Protein AF-A0A497T4W5-F1 (afdb_monomer)

Radius of gyration: 18.11 Å; Cα contacts (8 Å, |Δi|>4): 360; chains: 1; bounding box: 44×45×50 Å

Mean predicted aligned error: 4.73 Å

Sequence (223 aa):
TKSEMKQGFGSSGAVVVATLGALNEFFQTGINKEKIYNLGCKTIWEVQGYGSGIDIAAATYGGIVKFLKGEIPEKVEFKDFPIVVGNTGFKAKSKPIIESVQVFEKKYPEVFESIYDNIGQLTKRALQAFKENDLETLGELMNINHGFLYALGVSSEILEKLVFASRKAGALGAKLSGAGIGDNMIALASPGSEKKIAEAIREAGGEPTVARIDEGLKIEEVK

Foldseek 3Di:
DPPPPPQQQLVVLLVQLQVLLVCCVVVVVVDALQVSLVVSVVVCCVVPVDDQSVSNLCQSFFDDWDDDRPDRIDHAAADKFKKKKWFLPDDDDLVVLVVVLVVVCVVPVVVLVVLVVVLVVLVVVLSVCRVVVVLLSVQVSQAVNQVSCVVSVQEDPLQVLLQVLLVVLAFSHKHADDSHPGRIIMTGHDVPSRVSSQVSSVVSRTHMDIDIGDGHDDDDDDD

Solvent-accessible surface area (backbone atoms only — not comparable to full-atom values): 12049 Å² total; per-residue (Å²): 132,84,74,84,71,83,76,72,76,37,62,71,30,36,54,45,39,52,50,51,51,52,49,34,59,77,68,62,65,76,73,50,64,67,56,50,34,55,50,36,40,50,51,43,35,76,74,67,73,55,78,84,43,61,40,26,44,46,33,39,64,20,59,50,63,52,79,52,85,95,56,82,68,40,81,50,67,65,70,93,64,50,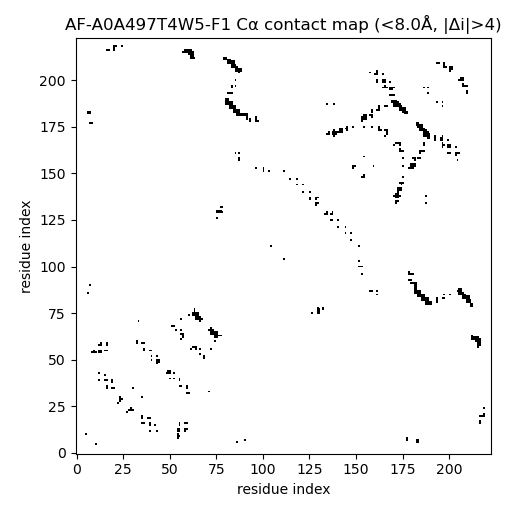34,34,36,30,30,49,87,39,83,57,63,54,66,66,48,52,53,50,38,54,56,52,33,75,74,40,51,72,61,46,52,54,48,52,53,49,52,52,50,47,50,56,52,39,59,50,25,34,68,69,64,35,58,61,60,41,10,49,46,35,39,54,46,34,53,50,41,43,73,60,67,32,54,31,74,63,54,49,41,33,32,52,33,21,40,75,44,48,24,52,11,28,25,71,40,82,71,31,60,27,31,31,32,42,27,39,32,42,92,88,28,50,66,51,23,34,49,31,15,38,76,53,64,26,53,50,42,85,46,72,83,49,79,27,69,75,90,76,86,85,128

Nearest PDB structures (foldseek):
  6mdf-assembly1_B  TM=9.299E-01  e=9.410E-17  Methanosarcina mazei
  8teb-assembly2_B  TM=9.469E-01  e=8.675E-16  Methanococcoides burtonii
  2hfu-assembly1_A  TM=9.140E-01  e=1.354E-14  Leishmania major
  2r3v-assembly6_D  TM=8.846E-01  e=1.061E-11  unclassified
  2oi2-assembly1_A-2  TM=8.159E-01  e=1.755E-10  Streptococcus pneumoniae

Secondary structure (DSSP, 8-state):
-------SS-HHHHHHHHHHHHHHHHTT----HHHHHHHHHHHHHHHHS---SHHHHHHHHBSEEE--TTSPPEEE------EEEEE-S----HHHHHHHHHHHHHHSHHHHHHHHHHHHHHHHHHHHHHHHT-HHHHHHHHHHHHHHHHHTT---HHHHHHHHHHHHHTEEEEEEETTSSSSEEEEEEPTT-HHHHHHHHHHTT-EEEEE---B-S------

pLDDT: mean 91.91, std 11.35, range [30.2, 98.81]

Structure (mmCIF, N/CA/C/O backbone):
data_AF-A0A497T4W5-F1
#
_entry.id   AF-A0A497T4W5-F1
#
loop_
_atom_site.group_PDB
_atom_site.id
_atom_site.type_symbol
_atom_site.label_atom_id
_atom_site.label_alt_id
_atom_site.label_comp_id
_atom_site.label_asym_id
_atom_site.label_entity_id
_atom_site.label_seq_id
_atom_site.pdbx_PDB_ins_code
_atom_site.Cartn_x
_atom_site.Cartn_y
_atom_site.Cartn_z
_atom_site.occupancy
_atom_site.B_iso_or_equiv
_atom_site.auth_seq_id
_atom_site.auth_comp_id
_atom_site.auth_asym_id
_atom_site.auth_atom_id
_atom_site.pdbx_PDB_model_num
ATOM 1 N N . THR A 1 1 ? 4.498 -28.652 7.230 1.00 31.84 1 THR A N 1
ATOM 2 C CA . THR A 1 1 ? 4.215 -27.517 8.135 1.00 31.84 1 THR A CA 1
ATOM 3 C C . THR A 1 1 ? 4.381 -26.243 7.331 1.00 31.84 1 THR A C 1
ATOM 5 O O . THR A 1 1 ? 5.505 -25.812 7.124 1.00 31.84 1 THR A O 1
ATOM 8 N N . LYS A 1 2 ? 3.296 -25.713 6.746 1.00 30.20 2 LYS A N 1
ATOM 9 C CA . LYS A 1 2 ? 3.347 -24.408 6.068 1.00 30.20 2 LYS A CA 1
ATOM 10 C C . LYS A 1 2 ? 3.538 -23.373 7.170 1.00 30.20 2 LYS A C 1
ATOM 12 O O . LYS A 1 2 ? 2.646 -23.225 7.998 1.00 30.20 2 LYS A O 1
ATOM 17 N N . SER A 1 3 ? 4.720 -22.767 7.259 1.00 32.22 3 SER A N 1
ATOM 18 C CA . SER A 1 3 ? 4.911 -21.645 8.169 1.00 32.22 3 SER A CA 1
ATOM 19 C C . SER A 1 3 ? 3.937 -20.550 7.748 1.00 32.22 3 SER A C 1
ATOM 21 O O . SER A 1 3 ? 3.832 -20.228 6.564 1.00 32.22 3 SER A O 1
ATOM 23 N N . GLU A 1 4 ? 3.175 -20.025 8.701 1.00 40.81 4 GLU A N 1
ATOM 24 C CA . GLU A 1 4 ? 2.353 -18.840 8.494 1.00 40.81 4 GLU A CA 1
ATOM 25 C C . GLU A 1 4 ? 3.292 -17.685 8.133 1.00 40.81 4 GLU A C 1
ATOM 27 O O . GLU A 1 4 ? 3.932 -17.058 8.984 1.00 40.81 4 GLU A O 1
ATOM 32 N N . MET A 1 5 ? 3.472 -17.468 6.831 1.00 41.16 5 MET A N 1
ATOM 33 C CA . MET A 1 5 ? 4.285 -16.381 6.317 1.00 41.16 5 MET A CA 1
ATOM 34 C C . MET A 1 5 ? 3.638 -15.065 6.740 1.00 41.16 5 MET A C 1
ATOM 36 O O . MET A 1 5 ? 2.524 -14.744 6.341 1.00 41.16 5 MET A O 1
ATOM 40 N N . LYS A 1 6 ? 4.356 -14.279 7.548 1.00 48.41 6 LYS A N 1
ATOM 41 C CA . LYS A 1 6 ? 4.009 -12.883 7.846 1.00 48.41 6 LYS A CA 1
ATOM 42 C C . LYS A 1 6 ? 3.970 -12.093 6.534 1.00 48.41 6 LYS A C 1
ATOM 44 O O . LYS A 1 6 ? 5.026 -11.633 6.096 1.00 48.41 6 LYS A O 1
ATOM 49 N N . GLN A 1 7 ? 2.778 -11.916 5.967 1.00 56.78 7 GLN A N 1
ATOM 50 C CA . GLN A 1 7 ? 2.525 -11.394 4.618 1.00 56.78 7 GLN A CA 1
ATOM 51 C C . GLN A 1 7 ? 2.879 -9.910 4.387 1.00 56.78 7 GLN A C 1
ATOM 53 O O . GLN A 1 7 ? 2.382 -9.328 3.444 1.00 56.78 7 GLN A O 1
ATOM 58 N N . GLY A 1 8 ? 3.702 -9.243 5.202 1.00 59.72 8 GLY A N 1
ATOM 59 C CA . GLY A 1 8 ? 4.139 -7.866 4.897 1.00 59.72 8 GLY A CA 1
ATOM 60 C C . GLY A 1 8 ? 3.025 -6.796 4.833 1.00 59.72 8 GLY A C 1
ATOM 61 O O . GLY A 1 8 ? 3.248 -5.743 4.250 1.00 59.72 8 GLY A O 1
ATOM 62 N N . PHE A 1 9 ? 1.851 -7.038 5.434 1.00 68.38 9 PHE A N 1
ATOM 63 C CA . PHE A 1 9 ? 0.688 -6.125 5.458 1.00 68.38 9 PHE A CA 1
ATOM 64 C C . PHE A 1 9 ? 0.430 -5.485 6.832 1.00 68.38 9 PHE A C 1
ATOM 66 O O . PHE A 1 9 ? -0.709 -5.344 7.262 1.00 68.38 9 PHE A O 1
ATOM 73 N N . GLY A 1 10 ? 1.479 -5.169 7.593 1.00 77.12 10 GLY A N 1
ATOM 74 C CA . GLY A 1 10 ? 1.282 -4.527 8.898 1.00 77.12 10 GLY A CA 1
ATOM 75 C C 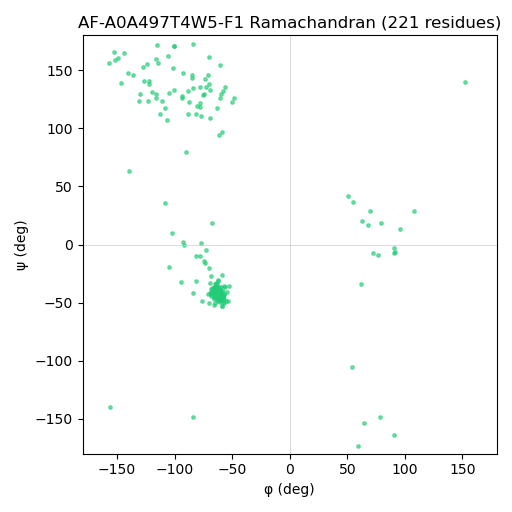. GLY A 1 10 ? 0.649 -5.424 9.969 1.00 77.12 10 GLY A C 1
ATOM 76 O O . GLY A 1 10 ? 0.015 -4.932 10.899 1.00 77.12 10 GLY A O 1
ATOM 77 N N . SER A 1 11 ? 0.864 -6.745 9.895 1.00 83.38 11 SER A N 1
ATOM 78 C CA . SER A 1 11 ? 0.324 -7.722 10.859 1.00 83.38 11 SER A CA 1
ATOM 79 C C . SER A 1 11 ? 0.645 -7.376 12.320 1.00 83.38 11 SER A C 1
ATOM 81 O O . SER A 1 11 ? -0.171 -7.590 13.208 1.00 83.38 11 SER A O 1
ATOM 83 N N . SER A 1 12 ? 1.832 -6.818 12.583 1.00 84.56 12 SER A N 1
ATOM 84 C CA . SER A 1 12 ? 2.215 -6.365 13.926 1.00 84.56 12 SER A CA 1
ATOM 85 C C . SER A 1 12 ? 1.330 -5.215 14.412 1.00 84.56 12 SER A C 1
ATOM 87 O O . SER A 1 12 ? 0.942 -5.195 15.575 1.00 84.56 12 SER A O 1
ATOM 89 N N . GLY A 1 13 ? 0.994 -4.277 13.522 1.00 89.31 13 GLY A N 1
ATOM 90 C CA . GLY A 1 13 ? 0.088 -3.177 13.832 1.00 89.31 13 GLY A CA 1
ATOM 91 C C . GLY A 1 13 ? -1.331 -3.667 14.102 1.00 89.31 13 GLY A C 1
ATOM 92 O O . GLY A 1 13 ? -1.937 -3.249 15.084 1.00 89.31 13 GLY A O 1
ATOM 93 N N . ALA A 1 14 ? -1.814 -4.628 13.309 1.00 92.00 14 ALA A N 1
ATOM 94 C CA . ALA A 1 14 ? -3.116 -5.255 13.526 1.00 92.00 14 ALA A CA 1
ATOM 95 C C . ALA A 1 14 ? -3.224 -5.915 14.912 1.00 92.00 14 ALA A C 1
ATOM 97 O O . ALA A 1 14 ? -4.196 -5.677 15.623 1.00 92.00 14 ALA A O 1
ATOM 98 N N . VAL A 1 15 ? -2.204 -6.668 15.345 1.00 92.88 15 VAL A N 1
ATOM 99 C CA . VAL A 1 15 ? -2.181 -7.296 16.682 1.00 92.88 15 VAL A CA 1
ATOM 100 C C . VAL A 1 15 ? -2.192 -6.254 17.804 1.00 92.88 15 VAL A C 1
ATOM 102 O O . VAL A 1 15 ? -2.918 -6.419 18.785 1.00 92.88 15 VAL A O 1
ATOM 105 N N . VAL A 1 16 ? -1.415 -5.174 17.665 1.00 94.31 16 VAL A N 1
ATOM 106 C CA . VAL A 1 16 ? -1.397 -4.072 18.643 1.00 94.31 16 VAL A CA 1
ATOM 107 C C . VAL A 1 16 ? -2.779 -3.428 18.751 1.00 94.31 16 VAL A C 1
ATOM 109 O O . VAL A 1 16 ? -3.304 -3.295 19.854 1.00 94.31 16 VAL A O 1
ATOM 112 N N . VAL A 1 17 ? -3.396 -3.079 17.622 1.00 96.31 17 VAL A N 1
ATOM 113 C CA . VAL A 1 17 ? -4.725 -2.452 17.594 1.00 96.31 17 VAL A CA 1
ATOM 114 C C . VAL A 1 17 ? -5.801 -3.386 18.148 1.00 96.31 17 VAL A C 1
ATOM 116 O O . VAL A 1 17 ? -6.619 -2.945 18.951 1.00 96.31 17 VAL A O 1
ATOM 119 N N . ALA A 1 18 ? -5.779 -4.671 17.786 1.00 95.56 18 ALA A N 1
ATOM 120 C CA . ALA A 1 18 ? -6.722 -5.663 18.302 1.00 95.56 18 ALA A CA 1
ATOM 121 C C . ALA A 1 18 ? -6.595 -5.831 19.822 1.00 95.56 18 ALA A C 1
ATOM 123 O O . ALA A 1 18 ? -7.599 -5.869 20.527 1.00 95.56 18 ALA A O 1
ATOM 124 N N . THR A 1 19 ? -5.364 -5.851 20.342 1.00 95.75 19 THR A N 1
ATOM 125 C CA . THR A 1 19 ? -5.106 -5.947 21.785 1.00 95.75 19 THR A CA 1
ATOM 126 C C . THR A 1 19 ? -5.605 -4.701 22.515 1.00 95.75 19 THR A C 1
ATOM 128 O O . THR A 1 19 ? -6.276 -4.816 23.535 1.00 95.75 19 THR A O 1
ATOM 131 N N . LEU A 1 20 ? -5.341 -3.505 21.981 1.00 96.50 20 LEU A N 1
ATOM 132 C CA . LEU A 1 20 ? -5.866 -2.257 22.544 1.00 96.50 20 LEU A CA 1
ATOM 133 C C . LEU A 1 20 ? -7.400 -2.218 22.521 1.00 96.50 20 LEU A C 1
ATOM 135 O O . LEU A 1 20 ? -8.005 -1.788 23.498 1.00 96.50 20 LEU A O 1
ATOM 139 N N . GLY A 1 21 ? -8.025 -2.693 21.441 1.00 96.25 21 GLY A N 1
ATOM 140 C CA . GLY A 1 21 ? -9.479 -2.814 21.336 1.00 96.25 21 GLY A CA 1
ATOM 141 C C . GLY A 1 21 ? -10.068 -3.772 22.369 1.00 96.25 21 GLY A C 1
ATOM 142 O O . GLY A 1 21 ? -11.000 -3.404 23.078 1.00 96.25 21 GLY A O 1
ATOM 143 N N . ALA A 1 22 ? -9.475 -4.957 22.517 1.00 95.81 22 ALA A N 1
ATOM 144 C CA . ALA A 1 22 ? -9.896 -5.945 23.505 1.00 95.81 22 ALA A CA 1
ATOM 145 C C . ALA A 1 22 ? -9.748 -5.426 24.943 1.00 95.81 22 ALA A C 1
ATOM 147 O O . ALA A 1 22 ? -10.642 -5.619 25.759 1.00 95.81 22 ALA A O 1
ATOM 148 N N . LEU A 1 23 ? -8.651 -4.727 25.258 1.00 96.31 23 LEU A N 1
ATOM 149 C CA . LEU A 1 23 ? -8.448 -4.124 26.579 1.00 96.31 23 LEU A CA 1
ATOM 150 C C . LEU A 1 23 ? -9.415 -2.965 26.841 1.00 96.31 23 LEU A C 1
ATOM 152 O O . LEU A 1 23 ? -9.902 -2.833 27.962 1.00 96.31 23 LEU A O 1
ATOM 156 N N . ASN A 1 24 ? -9.704 -2.140 25.829 1.00 96.50 24 ASN A N 1
ATOM 157 C CA . ASN A 1 24 ? -10.698 -1.072 25.940 1.00 96.50 24 ASN A CA 1
ATOM 158 C C . ASN A 1 24 ? -12.078 -1.635 26.301 1.00 96.50 24 ASN A C 1
ATOM 160 O O . ASN A 1 24 ? -12.737 -1.075 27.174 1.00 96.50 24 ASN A O 1
ATOM 164 N N . GLU A 1 25 ? -12.473 -2.742 25.668 1.00 95.31 25 GLU A N 1
ATOM 165 C CA . GLU A 1 25 ? -13.734 -3.429 25.951 1.00 95.31 25 GLU A CA 1
ATOM 166 C C . GLU A 1 25 ? -13.713 -4.104 27.329 1.00 95.31 25 GLU A C 1
ATOM 168 O O . GLU A 1 25 ? -14.581 -3.855 28.161 1.00 95.31 25 GLU A O 1
ATOM 173 N N . PHE A 1 26 ? -12.670 -4.887 27.623 1.00 95.44 26 PHE A N 1
ATOM 174 C CA . PHE A 1 26 ? -12.542 -5.636 28.876 1.00 95.44 26 PHE A CA 1
ATOM 175 C C . PHE A 1 26 ? -12.547 -4.734 30.118 1.00 95.44 26 PHE A C 1
ATOM 177 O O . PHE A 1 26 ? -13.195 -5.049 31.113 1.00 95.44 26 PHE A O 1
ATOM 184 N N . PHE A 1 27 ? -11.838 -3.603 30.064 1.00 96.75 27 PHE A N 1
ATOM 185 C CA . PHE A 1 27 ? -11.790 -2.626 31.157 1.00 96.75 27 PHE A CA 1
ATOM 186 C C . PHE A 1 27 ? -12.831 -1.506 31.026 1.00 96.75 27 PHE A C 1
ATOM 188 O O . PHE A 1 27 ? -12.838 -0.601 31.859 1.00 96.75 27 PHE A O 1
ATOM 195 N N . GLN A 1 28 ? -13.684 -1.538 29.995 1.00 95.69 28 GLN A N 1
ATOM 196 C CA . GLN A 1 28 ? -14.727 -0.540 29.728 1.00 95.69 28 GLN A CA 1
ATOM 197 C C . GLN A 1 28 ? -14.208 0.908 29.755 1.00 95.69 28 GLN A C 1
ATOM 199 O O . GLN A 1 28 ? -14.842 1.812 30.299 1.00 95.69 28 GLN A O 1
ATOM 204 N N . THR A 1 29 ? -13.029 1.153 29.175 1.00 96.00 29 THR A N 1
ATOM 205 C CA . THR A 1 29 ? -12.371 2.468 29.298 1.00 96.00 29 THR A CA 1
ATOM 206 C C . THR A 1 29 ? -13.037 3.564 28.460 1.00 96.00 29 THR A C 1
ATOM 208 O O . THR A 1 29 ? -12.782 4.747 28.682 1.00 96.00 29 THR A O 1
ATOM 211 N N . GLY A 1 30 ? -13.882 3.186 27.494 1.00 94.44 30 GLY A N 1
ATOM 212 C CA . GLY A 1 30 ? -14.652 4.107 26.654 1.00 94.44 30 GLY A CA 1
ATOM 213 C C . GLY A 1 30 ? -13.808 4.948 25.692 1.00 94.44 30 GLY A C 1
ATOM 214 O O . GLY A 1 30 ? -14.286 5.963 25.184 1.00 94.44 30 GLY A O 1
ATOM 215 N N . ILE A 1 31 ? -12.550 4.569 25.438 1.00 96.38 31 ILE A N 1
ATOM 216 C CA . ILE A 1 31 ? -11.682 5.335 24.541 1.00 96.38 31 ILE A CA 1
ATOM 217 C C . ILE A 1 31 ? -12.095 5.139 23.078 1.00 96.38 31 ILE A C 1
ATOM 219 O O . ILE A 1 31 ? -12.481 4.052 22.650 1.00 96.38 31 ILE A O 1
ATOM 223 N N . ASN A 1 32 ? -12.006 6.212 22.294 1.00 95.00 32 ASN A N 1
ATOM 224 C CA . ASN A 1 32 ? -12.384 6.205 20.883 1.00 95.00 32 ASN A CA 1
ATOM 225 C C . ASN A 1 32 ? -11.248 5.689 19.971 1.00 95.00 32 ASN A C 1
ATOM 227 O O . ASN A 1 32 ? -10.106 5.495 20.398 1.00 95.00 32 ASN A O 1
ATOM 231 N N . LYS A 1 33 ? -11.554 5.509 18.677 1.00 94.19 33 LYS A N 1
ATOM 232 C CA . LYS A 1 33 ? -10.583 5.053 17.664 1.00 94.19 33 LYS A CA 1
ATOM 233 C C . LYS A 1 33 ? -9.351 5.953 17.556 1.00 94.19 33 LYS A C 1
ATOM 235 O O . LYS A 1 33 ? -8.252 5.442 17.384 1.00 94.19 33 LYS A O 1
ATOM 240 N N . GLU A 1 34 ? -9.504 7.265 17.715 1.00 95.31 34 GLU A N 1
ATOM 241 C CA . GLU A 1 34 ? -8.372 8.196 17.692 1.00 95.31 34 GLU A CA 1
ATOM 242 C C . GLU A 1 34 ? -7.388 7.919 18.832 1.00 95.31 34 GLU A C 1
ATOM 244 O O . GLU A 1 34 ? -6.175 7.836 18.625 1.00 95.31 34 GLU A O 1
ATOM 249 N N . LYS A 1 35 ? -7.902 7.695 20.044 1.00 96.25 35 LYS A N 1
ATOM 250 C CA . LYS A 1 35 ? -7.069 7.352 21.194 1.00 96.25 35 LYS A CA 1
ATOM 251 C C . LYS A 1 35 ? -6.403 5.988 21.025 1.00 96.25 35 LYS A C 1
ATOM 253 O O . LYS A 1 35 ? -5.227 5.865 21.365 1.00 96.25 35 LYS A O 1
ATOM 258 N N . ILE A 1 36 ? -7.111 5.001 20.470 1.00 96.31 36 ILE A N 1
ATOM 259 C CA . ILE A 1 36 ? -6.551 3.680 20.134 1.00 96.31 36 ILE A CA 1
ATOM 260 C C . ILE A 1 36 ? -5.419 3.818 19.110 1.00 96.31 36 ILE A C 1
ATOM 262 O O . ILE A 1 36 ? -4.341 3.269 19.328 1.00 96.31 36 ILE A O 1
ATOM 266 N N . TYR A 1 37 ? -5.618 4.598 18.045 1.00 95.94 37 TYR A N 1
ATOM 267 C CA . TYR A 1 37 ? -4.591 4.891 17.043 1.00 95.94 37 TYR A CA 1
ATOM 268 C C . TYR A 1 37 ? -3.346 5.522 17.683 1.00 95.94 37 TYR A C 1
ATOM 270 O O . TYR A 1 37 ? -2.233 5.028 17.506 1.00 95.94 37 TYR A O 1
ATOM 278 N N . ASN A 1 38 ? -3.532 6.566 18.495 1.00 95.00 38 ASN A N 1
ATOM 279 C CA . ASN A 1 38 ? -2.433 7.264 19.164 1.00 95.00 38 ASN A CA 1
ATOM 280 C C . ASN A 1 38 ? -1.660 6.351 20.131 1.00 95.00 38 ASN A C 1
ATOM 282 O O . ASN A 1 38 ? -0.428 6.387 20.164 1.00 95.00 38 ASN A O 1
ATOM 286 N N . LEU A 1 39 ? -2.363 5.508 20.896 1.00 95.62 39 LEU A N 1
ATOM 287 C CA . LEU A 1 39 ? -1.735 4.508 21.762 1.00 95.62 39 LEU A CA 1
ATOM 288 C C . LEU A 1 39 ? -0.978 3.457 20.946 1.00 95.62 39 LEU A C 1
ATOM 290 O O . LEU A 1 39 ? 0.169 3.169 21.269 1.00 95.62 39 LEU A O 1
ATOM 294 N N . GLY A 1 40 ? -1.561 2.946 19.861 1.00 94.88 40 GLY A N 1
ATOM 295 C CA . GLY A 1 40 ? -0.918 1.955 18.998 1.00 94.88 40 GLY A CA 1
ATOM 296 C C . GLY A 1 40 ? 0.365 2.476 18.350 1.00 94.88 40 GLY A C 1
ATOM 297 O O . GLY A 1 40 ? 1.381 1.776 18.345 1.00 94.88 40 GLY A O 1
ATOM 298 N N . CYS A 1 41 ? 0.358 3.724 17.871 1.00 93.12 41 CYS A N 1
ATOM 299 C CA . CYS A 1 41 ? 1.557 4.394 17.363 1.00 93.12 41 CYS A CA 1
ATOM 300 C C . CYS A 1 41 ? 2.638 4.492 18.443 1.00 93.12 41 CYS A C 1
ATOM 302 O O . CYS A 1 41 ? 3.778 4.089 18.206 1.00 93.12 41 CYS A O 1
ATOM 304 N N . LYS A 1 42 ? 2.270 4.943 19.650 1.00 93.25 42 LYS A N 1
ATOM 305 C CA . LYS A 1 42 ? 3.189 5.012 20.792 1.00 93.25 42 LYS A CA 1
ATOM 306 C C . LYS A 1 42 ? 3.780 3.638 21.129 1.00 93.25 42 LYS A C 1
ATOM 308 O O . LYS A 1 42 ? 4.994 3.530 21.268 1.00 93.25 42 LYS A O 1
ATOM 313 N N . THR A 1 43 ? 2.959 2.589 21.179 1.00 92.62 43 THR A N 1
ATOM 314 C CA . THR A 1 43 ? 3.406 1.216 21.458 1.00 92.62 43 THR A CA 1
ATOM 315 C C . THR A 1 43 ? 4.414 0.714 20.424 1.00 92.62 43 THR A C 1
ATOM 317 O O . THR A 1 43 ? 5.444 0.155 20.799 1.00 92.62 43 THR A O 1
ATOM 320 N N . ILE A 1 44 ? 4.172 0.924 19.124 1.00 88.19 44 ILE A N 1
ATOM 321 C CA . ILE A 1 44 ? 5.141 0.521 18.091 1.00 88.19 44 ILE A CA 1
ATOM 322 C C . ILE A 1 44 ? 6.457 1.281 18.244 1.00 88.19 44 ILE A C 1
ATOM 324 O O . ILE A 1 44 ? 7.518 0.666 18.139 1.00 88.19 44 ILE A O 1
ATOM 328 N N . TRP A 1 45 ? 6.416 2.587 18.508 1.00 89.38 45 TRP A N 1
ATOM 329 C CA . TRP A 1 45 ? 7.635 3.376 18.676 1.00 89.38 45 TRP A CA 1
ATOM 330 C C . TRP A 1 45 ? 8.433 2.971 19.914 1.00 89.38 45 TRP A C 1
ATOM 332 O O . TRP A 1 45 ? 9.654 2.902 19.831 1.00 89.38 45 TRP A O 1
ATOM 342 N N . GLU A 1 46 ? 7.776 2.634 21.022 1.00 90.12 46 GLU A N 1
ATOM 343 C CA . GLU A 1 46 ? 8.450 2.134 22.228 1.00 90.12 46 GLU A CA 1
ATOM 344 C C . GLU A 1 46 ? 9.119 0.770 22.003 1.00 90.12 46 GLU A C 1
ATOM 346 O O . GLU A 1 46 ? 10.211 0.529 22.511 1.00 90.12 46 GLU A O 1
ATOM 351 N N . VAL A 1 47 ? 8.506 -0.115 21.209 1.00 86.31 47 VAL A N 1
ATOM 352 C CA . VAL A 1 47 ? 9.031 -1.470 20.960 1.00 86.31 47 VAL A CA 1
ATOM 353 C C . VAL A 1 47 ? 10.081 -1.500 19.846 1.00 86.31 47 VAL A C 1
ATOM 355 O O . VAL A 1 47 ? 11.071 -2.223 19.942 1.00 86.31 47 VAL A O 1
ATOM 358 N N . GLN A 1 48 ? 9.856 -0.769 18.754 1.00 79.75 48 GLN A N 1
ATOM 359 C CA . GLN A 1 48 ? 10.666 -0.859 17.533 1.00 79.75 48 GLN A CA 1
ATOM 360 C C . GLN A 1 48 ? 11.612 0.333 17.355 1.00 79.75 48 GLN A C 1
ATOM 362 O O . GLN A 1 48 ? 12.571 0.235 16.592 1.00 79.75 48 GLN A O 1
ATOM 367 N N . GLY A 1 49 ? 11.353 1.460 18.024 1.00 78.31 49 GLY A N 1
ATOM 368 C CA . GLY A 1 49 ? 12.104 2.713 17.881 1.00 78.31 49 GLY A CA 1
ATOM 369 C C . GLY A 1 49 ? 11.785 3.512 16.610 1.00 78.31 49 GLY A C 1
ATOM 370 O O . GLY A 1 49 ? 12.234 4.646 16.472 1.00 78.31 49 GLY A O 1
ATOM 371 N N . TYR A 1 50 ? 11.026 2.947 15.669 1.00 74.81 50 TYR A N 1
ATOM 372 C CA . TYR A 1 50 ? 10.639 3.584 14.408 1.00 74.81 50 TYR A CA 1
ATOM 373 C C . TYR A 1 50 ? 9.309 3.018 13.893 1.00 74.81 50 TYR A C 1
ATOM 375 O O . TYR A 1 50 ? 8.840 1.981 14.352 1.00 74.81 50 TYR A O 1
ATOM 383 N N . GLY A 1 51 ? 8.694 3.706 12.930 1.00 78.44 51 GLY A N 1
ATOM 384 C CA . GLY A 1 51 ? 7.457 3.279 12.275 1.00 78.44 51 GLY A CA 1
ATOM 385 C C . GLY A 1 51 ? 6.662 4.478 11.771 1.00 78.44 51 GLY A C 1
ATOM 386 O O . GLY A 1 51 ? 6.604 5.505 12.446 1.00 78.44 51 GLY A O 1
ATOM 387 N N . SER A 1 52 ? 6.062 4.375 10.584 1.00 84.12 52 SER A N 1
ATOM 388 C CA . SER A 1 52 ? 5.241 5.465 10.041 1.00 84.12 52 SER A CA 1
ATOM 389 C C . SER A 1 52 ? 3.942 5.651 10.826 1.00 84.12 52 SER A C 1
ATOM 391 O O . SER A 1 52 ? 3.493 6.778 10.964 1.00 84.12 52 SER A O 1
ATOM 393 N N . GLY A 1 53 ? 3.367 4.564 11.352 1.00 89.81 53 GLY A N 1
ATOM 394 C CA . GLY A 1 53 ? 2.023 4.544 11.938 1.00 89.81 53 GLY A CA 1
ATOM 395 C C . GLY A 1 53 ? 0.922 4.201 10.928 1.00 89.81 53 GLY A C 1
ATOM 396 O O . GLY A 1 53 ? -0.227 4.033 11.326 1.00 89.81 53 GLY A O 1
ATOM 397 N N . ILE A 1 54 ? 1.257 4.027 9.642 1.00 91.38 54 ILE A N 1
ATOM 398 C CA . ILE A 1 54 ? 0.270 3.731 8.591 1.00 91.38 54 ILE A CA 1
ATOM 399 C C . ILE A 1 54 ? -0.449 2.395 8.825 1.00 91.38 54 ILE A C 1
ATOM 401 O O . ILE A 1 54 ? -1.660 2.312 8.656 1.00 91.38 54 ILE A O 1
ATOM 405 N N . ASP A 1 55 ? 0.270 1.381 9.311 1.00 91.31 55 ASP A N 1
ATOM 406 C CA . ASP A 1 55 ? -0.303 0.070 9.623 1.00 91.31 55 ASP A CA 1
ATOM 407 C C . ASP A 1 55 ? -1.301 0.158 10.791 1.00 91.31 55 ASP A C 1
ATOM 409 O O . ASP A 1 55 ? -2.344 -0.492 10.772 1.00 91.31 55 ASP A O 1
ATOM 413 N N . ILE A 1 56 ? -1.012 1.003 11.794 1.00 94.62 56 ILE A N 1
ATOM 414 C CA . ILE A 1 56 ? -1.926 1.273 12.917 1.00 94.62 56 ILE A CA 1
ATOM 415 C C . ILE A 1 56 ? -3.150 2.041 12.425 1.00 94.62 56 ILE A C 1
ATOM 417 O O . ILE A 1 56 ? -4.266 1.726 12.835 1.00 94.62 56 ILE A O 1
ATOM 421 N N . ALA A 1 57 ? -2.966 3.020 11.534 1.00 94.81 57 ALA A N 1
ATOM 422 C CA . ALA A 1 57 ? -4.067 3.755 10.922 1.00 94.81 57 ALA A CA 1
ATOM 423 C C . ALA A 1 57 ? -5.008 2.804 10.168 1.00 94.81 57 ALA A C 1
ATOM 425 O O . ALA A 1 57 ? -6.205 2.771 10.457 1.00 94.81 57 ALA A O 1
ATOM 426 N N . ALA A 1 58 ? -4.462 1.985 9.266 1.00 93.50 58 ALA A N 1
ATOM 427 C CA . ALA A 1 58 ? -5.231 1.016 8.494 1.00 93.50 58 ALA A CA 1
ATOM 428 C C . ALA A 1 58 ? -5.982 0.037 9.410 1.00 93.50 58 ALA A C 1
ATOM 430 O O . ALA A 1 58 ? -7.196 -0.101 9.286 1.00 93.50 58 ALA A O 1
ATOM 431 N N . ALA A 1 59 ? -5.299 -0.559 10.394 1.00 95.00 59 ALA A N 1
ATOM 432 C CA . ALA A 1 59 ? -5.918 -1.501 11.326 1.00 95.00 59 ALA A CA 1
ATOM 433 C C . ALA A 1 59 ? -6.987 -0.856 12.227 1.00 95.00 59 ALA A C 1
ATOM 435 O O . ALA A 1 59 ? -7.983 -1.489 12.564 1.00 95.00 59 ALA A O 1
ATOM 436 N N . THR A 1 60 ? -6.818 0.405 12.627 1.00 96.00 60 THR A N 1
ATOM 437 C CA . THR A 1 60 ? -7.770 1.083 13.523 1.00 96.00 60 THR A CA 1
ATOM 438 C C . THR A 1 60 ? -9.036 1.509 12.783 1.00 96.00 60 THR A C 1
ATOM 440 O O . THR A 1 60 ? -10.162 1.266 13.239 1.00 96.00 60 THR A O 1
ATOM 443 N N . TYR A 1 61 ? -8.870 2.163 11.635 1.00 95.12 61 TYR A N 1
ATOM 444 C CA . TYR A 1 61 ? -9.968 2.834 10.941 1.00 95.12 61 TYR A CA 1
ATOM 445 C C . TYR A 1 61 ? -10.626 1.967 9.863 1.00 95.12 61 TYR A C 1
ATOM 447 O O . TYR A 1 61 ? -11.846 2.085 9.681 1.00 95.12 61 TYR A O 1
ATOM 455 N N . GLY A 1 62 ? -9.850 1.094 9.209 1.00 93.19 62 GLY A N 1
ATOM 456 C CA . GLY A 1 62 ? -10.252 0.331 8.025 1.00 93.19 62 GLY A CA 1
ATOM 457 C C . GLY A 1 62 ? -10.668 1.206 6.851 1.00 93.19 62 GLY A C 1
ATOM 458 O O . GLY A 1 62 ? -10.576 2.436 6.904 1.00 93.19 62 GLY A O 1
ATOM 459 N N . GLY A 1 63 ? -11.176 0.572 5.797 1.00 93.56 63 GLY A N 1
ATOM 460 C CA . GLY A 1 63 ? -11.500 1.262 4.554 1.00 93.56 63 GLY A CA 1
ATOM 461 C C . GLY A 1 63 ? -10.258 1.840 3.867 1.00 93.56 63 GLY A C 1
ATOM 462 O O . GLY A 1 63 ? -9.134 1.376 4.064 1.00 93.56 63 GLY A O 1
ATOM 463 N N . ILE A 1 64 ? -10.466 2.895 3.078 1.00 93.88 64 ILE A N 1
ATOM 464 C CA . ILE A 1 64 ? -9.384 3.716 2.531 1.00 93.88 64 ILE A CA 1
ATOM 465 C C . ILE A 1 64 ? -9.142 4.906 3.460 1.00 93.88 64 ILE A C 1
ATOM 467 O O . ILE A 1 64 ? -10.065 5.652 3.793 1.00 93.88 64 ILE A O 1
ATOM 471 N N . VAL A 1 65 ? -7.885 5.097 3.861 1.00 94.38 65 VAL A N 1
ATOM 472 C CA . VAL A 1 65 ? -7.463 6.208 4.718 1.00 94.38 65 VAL A CA 1
ATOM 473 C C . VAL A 1 65 ? -6.426 7.075 4.015 1.00 94.38 65 VAL A C 1
ATOM 475 O O . VAL A 1 65 ? -5.430 6.579 3.487 1.00 94.38 65 VAL A O 1
ATOM 478 N N . LYS A 1 66 ? -6.640 8.390 4.038 1.00 95.19 66 LYS A N 1
ATOM 479 C CA . LYS A 1 66 ? -5.610 9.373 3.719 1.00 95.19 66 LYS A CA 1
ATOM 480 C C . LYS A 1 66 ? -4.713 9.498 4.945 1.00 95.19 66 LYS A C 1
ATOM 482 O O . LYS A 1 66 ? -5.173 9.818 6.039 1.00 95.19 66 LYS A O 1
ATOM 487 N N . PHE A 1 67 ? -3.429 9.235 4.743 1.00 95.00 67 PHE A N 1
ATOM 488 C CA . PHE A 1 67 ? -2.429 9.258 5.797 1.00 95.00 67 PHE A CA 1
ATOM 489 C C . PHE A 1 67 ? -1.394 10.349 5.523 1.00 95.00 67 PHE A C 1
ATOM 491 O O . PHE A 1 67 ? -0.757 10.351 4.469 1.00 95.00 67 PHE A O 1
ATOM 498 N N . LEU A 1 68 ? -1.192 11.232 6.499 1.00 91.88 68 LEU A N 1
ATOM 499 C CA . LEU A 1 68 ? -0.068 12.158 6.551 1.00 91.88 68 LEU A CA 1
ATOM 500 C C . LEU A 1 68 ? 0.576 12.050 7.934 1.00 91.88 68 LEU A C 1
ATOM 502 O O . LEU A 1 68 ? -0.101 12.061 8.961 1.00 91.88 68 LEU A O 1
ATOM 506 N N . LYS A 1 69 ? 1.900 11.874 7.969 1.00 86.06 69 LYS A N 1
ATOM 507 C CA . LYS A 1 69 ? 2.628 11.670 9.223 1.00 86.06 69 LYS A CA 1
ATOM 508 C C . LYS A 1 69 ? 2.444 12.883 10.138 1.00 86.06 69 LYS A C 1
ATOM 510 O O . LYS A 1 69 ? 2.773 13.996 9.749 1.00 86.06 69 LYS A O 1
ATOM 515 N N . GLY A 1 70 ? 2.001 12.633 11.369 1.00 84.25 70 GLY A N 1
ATOM 516 C CA . GLY A 1 70 ? 1.740 13.677 12.364 1.00 84.25 70 GLY A CA 1
ATOM 517 C C . GLY A 1 70 ? 0.302 14.198 12.364 1.00 84.25 70 GLY A C 1
ATOM 518 O O . GLY A 1 70 ? -0.058 14.931 13.278 1.00 84.25 70 GLY A O 1
ATOM 519 N N . GLU A 1 71 ? -0.525 13.780 11.406 1.00 90.31 71 GLU A N 1
ATOM 520 C CA . GLU A 1 71 ? -1.951 14.101 11.357 1.00 90.31 71 GLU A CA 1
ATOM 521 C C . GLU A 1 71 ? -2.811 12.892 11.752 1.00 90.31 71 GLU A C 1
ATOM 523 O O . GLU A 1 71 ? -2.358 11.739 11.758 1.00 90.31 71 GLU A O 1
ATOM 528 N N . ILE A 1 72 ? -4.072 13.159 12.099 1.00 90.31 72 ILE A N 1
ATOM 529 C CA . ILE A 1 72 ? -5.067 12.108 12.312 1.00 90.31 72 ILE A CA 1
ATOM 530 C C . ILE A 1 72 ? -5.493 11.558 10.942 1.00 90.31 72 ILE A C 1
ATOM 532 O O . ILE A 1 72 ? -5.838 12.350 10.066 1.00 90.31 72 ILE A O 1
ATOM 536 N N . PRO A 1 73 ? -5.484 10.227 10.733 1.00 94.38 73 PRO A N 1
ATOM 537 C CA . PRO A 1 73 ? -5.913 9.636 9.471 1.00 94.38 73 PRO A CA 1
ATOM 538 C C . PRO A 1 73 ? -7.354 10.013 9.116 1.00 94.38 73 PRO A C 1
ATOM 540 O O . PRO A 1 73 ? -8.264 9.870 9.933 1.00 94.38 73 PRO A O 1
ATOM 543 N N . GLU A 1 74 ? -7.569 10.439 7.874 1.00 93.62 74 GLU A N 1
ATOM 544 C CA . GLU A 1 74 ? -8.889 10.818 7.370 1.00 93.62 74 GLU A CA 1
ATOM 545 C C . GLU A 1 74 ? -9.481 9.674 6.542 1.00 93.62 74 GLU A C 1
ATOM 547 O O . GLU A 1 74 ? -8.809 9.118 5.668 1.00 93.62 74 GLU A O 1
ATOM 552 N N . LYS A 1 75 ? -10.750 9.323 6.778 1.00 92.88 75 LYS A N 1
ATOM 553 C CA . LYS A 1 75 ? -11.448 8.353 5.926 1.00 92.88 75 LYS A CA 1
ATOM 554 C C . LYS A 1 75 ? -11.727 8.950 4.553 1.00 92.88 75 LYS A C 1
ATOM 556 O O . LYS A 1 75 ? -12.154 10.095 4.434 1.00 92.88 75 LYS A O 1
ATOM 561 N N . VAL A 1 76 ? -11.523 8.138 3.527 1.00 93.88 76 VAL A N 1
ATOM 562 C CA . VAL A 1 76 ? -11.838 8.474 2.141 1.00 93.88 76 VAL A CA 1
ATOM 563 C C . VAL A 1 76 ? -13.093 7.711 1.749 1.00 93.88 76 VAL A C 1
ATOM 565 O O . VAL A 1 76 ? -13.183 6.506 1.976 1.00 93.88 76 VAL A O 1
ATOM 568 N N . GLU A 1 77 ? -14.066 8.411 1.175 1.00 92.19 77 GLU A N 1
ATOM 569 C CA . GLU A 1 77 ? -15.231 7.772 0.568 1.00 92.19 77 GLU A CA 1
ATOM 570 C C . GLU A 1 77 ? -14.811 7.025 -0.699 1.00 92.19 77 GLU A C 1
ATOM 572 O O . GLU A 1 77 ? -14.076 7.554 -1.534 1.00 92.19 77 GLU A O 1
ATOM 577 N N . PHE A 1 78 ? -15.276 5.787 -0.835 1.00 92.88 78 PHE A N 1
ATOM 578 C CA . PHE A 1 78 ? -15.004 4.934 -1.984 1.00 92.88 78 PHE A CA 1
ATOM 579 C C . PHE A 1 78 ? -16.189 3.989 -2.208 1.00 92.88 78 PHE A C 1
ATOM 581 O O . PHE A 1 78 ? -16.991 3.753 -1.301 1.00 92.88 78 PHE A O 1
ATOM 588 N N . LYS A 1 79 ? -16.295 3.439 -3.417 1.00 91.75 79 LYS A N 1
ATOM 589 C CA . LYS A 1 79 ? -17.134 2.265 -3.690 1.00 91.75 79 LYS A CA 1
ATOM 590 C C . LYS A 1 79 ? -16.244 1.039 -3.763 1.00 91.75 79 LYS A C 1
ATOM 592 O O . LYS A 1 79 ? -15.089 1.166 -4.149 1.00 91.75 79 LYS A O 1
ATOM 597 N N . ASP A 1 80 ? -16.777 -0.130 -3.434 1.00 89.56 80 ASP A N 1
ATOM 598 C CA . ASP A 1 80 ? -16.008 -1.371 -3.502 1.00 89.56 80 ASP A CA 1
ATOM 599 C C . ASP A 1 80 ? -15.428 -1.617 -4.898 1.00 89.56 80 ASP A C 1
ATOM 601 O O . ASP A 1 80 ? -16.113 -1.502 -5.917 1.00 89.56 80 ASP A O 1
ATOM 605 N N . PHE A 1 81 ? -14.159 -2.018 -4.923 1.00 90.88 81 PHE A N 1
ATOM 606 C CA . PHE A 1 81 ? -13.452 -2.432 -6.124 1.00 90.88 81 PHE A CA 1
ATOM 607 C C . PHE A 1 81 ? -12.550 -3.633 -5.820 1.00 90.88 81 PHE A C 1
ATOM 609 O O . PHE A 1 81 ? -12.039 -3.767 -4.702 1.00 90.88 81 PHE A O 1
ATOM 616 N N . PRO A 1 82 ? -12.352 -4.535 -6.792 1.00 91.06 82 PRO A N 1
ATOM 617 C CA . PRO A 1 82 ? -11.555 -5.726 -6.572 1.00 91.06 82 PRO A CA 1
ATOM 618 C C . PRO A 1 82 ? -10.055 -5.418 -6.620 1.00 91.06 82 PRO A C 1
ATOM 620 O O . PRO A 1 82 ? -9.558 -4.737 -7.520 1.00 91.06 82 PRO A O 1
ATOM 623 N N . ILE A 1 83 ? -9.314 -5.980 -5.665 1.00 95.31 83 ILE A N 1
ATOM 624 C CA . ILE A 1 83 ? -7.853 -5.903 -5.616 1.00 95.31 83 ILE A CA 1
ATOM 625 C C . ILE A 1 83 ? -7.295 -7.322 -5.614 1.00 95.31 83 ILE A C 1
ATOM 627 O O . ILE A 1 83 ? -7.787 -8.202 -4.908 1.00 95.31 83 ILE A O 1
ATOM 631 N N . VAL A 1 84 ? -6.227 -7.545 -6.373 1.00 97.75 84 VAL A N 1
ATOM 632 C CA . VAL A 1 84 ? -5.421 -8.762 -6.270 1.00 97.75 84 VAL A CA 1
ATOM 633 C C . VAL A 1 84 ? -4.070 -8.398 -5.681 1.00 97.75 84 VAL A C 1
ATOM 635 O O . VAL A 1 84 ? -3.355 -7.537 -6.190 1.00 97.75 84 VAL A O 1
ATOM 638 N N . VAL A 1 85 ? -3.724 -9.052 -4.585 1.00 97.56 85 VAL A N 1
ATOM 639 C CA . VAL A 1 85 ? -2.404 -8.988 -3.970 1.00 97.56 85 VAL A CA 1
ATOM 640 C C . VAL A 1 85 ? -1.533 -10.067 -4.593 1.00 97.56 85 VAL A C 1
ATOM 642 O O . VAL A 1 85 ? -1.951 -11.219 -4.647 1.00 97.56 85 VAL A O 1
ATOM 645 N N . GLY A 1 86 ? -0.319 -9.721 -5.011 1.00 97.38 86 GLY A N 1
ATOM 646 C CA . GLY A 1 86 ? 0.706 -10.689 -5.392 1.00 97.38 86 GLY A CA 1
ATOM 647 C C . GLY A 1 86 ? 1.863 -10.667 -4.407 1.00 97.38 86 GLY A C 1
ATOM 648 O O . GLY A 1 86 ? 2.604 -9.687 -4.364 1.00 97.38 86 GLY A O 1
ATOM 649 N N . ASN A 1 87 ? 2.043 -11.736 -3.633 1.00 96.56 87 ASN A N 1
ATOM 650 C CA . ASN A 1 87 ? 3.224 -11.899 -2.792 1.00 96.56 87 ASN A CA 1
ATOM 651 C C . ASN A 1 87 ? 4.374 -12.491 -3.620 1.00 96.56 87 ASN A C 1
ATOM 653 O O . ASN A 1 87 ? 4.187 -13.436 -4.377 1.00 96.56 87 ASN A O 1
ATOM 657 N N . THR A 1 88 ? 5.572 -11.941 -3.488 1.00 94.75 88 THR A N 1
ATOM 658 C CA . THR A 1 88 ? 6.771 -12.364 -4.231 1.00 94.75 88 THR A CA 1
ATOM 659 C C . THR A 1 88 ? 7.419 -13.640 -3.684 1.00 94.75 88 THR A C 1
ATOM 661 O O . THR A 1 88 ? 8.363 -14.144 -4.283 1.00 94.75 88 THR A O 1
ATOM 664 N N . GLY A 1 89 ? 6.990 -14.126 -2.514 1.00 89.25 89 GLY A N 1
ATOM 665 C CA . GLY A 1 89 ? 7.646 -15.192 -1.750 1.00 89.25 89 GLY A CA 1
ATOM 666 C C . GLY A 1 89 ? 8.958 -14.760 -1.081 1.00 89.25 89 GLY A C 1
ATOM 667 O O . GLY A 1 89 ? 9.530 -15.510 -0.289 1.00 89.25 89 GLY A O 1
ATOM 668 N N . PHE A 1 90 ? 9.442 -13.545 -1.360 1.00 85.12 90 PHE A N 1
ATOM 669 C CA . PHE A 1 90 ? 10.684 -13.009 -0.819 1.00 85.12 90 PHE A CA 1
ATOM 670 C C . PHE A 1 90 ? 10.402 -11.921 0.210 1.00 85.12 90 PHE A C 1
ATOM 672 O O . PHE A 1 90 ? 9.871 -10.862 -0.113 1.00 85.12 90 PHE A O 1
ATOM 679 N N . LYS A 1 91 ? 10.812 -12.155 1.457 1.00 83.44 91 LYS A N 1
ATOM 680 C CA . LYS A 1 91 ? 10.647 -11.176 2.528 1.00 83.44 91 LYS A CA 1
ATOM 681 C C . LYS A 1 91 ? 11.835 -10.230 2.604 1.00 83.44 91 LYS A C 1
ATOM 683 O O . LYS A 1 91 ? 12.924 -10.629 3.025 1.00 83.44 91 LYS A O 1
ATOM 688 N N . ALA A 1 92 ? 11.605 -8.963 2.281 1.00 83.75 92 ALA A N 1
ATOM 689 C CA . ALA A 1 92 ? 12.627 -7.936 2.388 1.00 83.75 92 ALA A CA 1
ATOM 690 C C . ALA A 1 92 ? 12.565 -7.235 3.757 1.00 83.75 92 ALA A C 1
ATOM 692 O O . ALA A 1 92 ? 11.512 -7.093 4.377 1.00 83.75 92 ALA A O 1
ATOM 693 N N . LYS A 1 93 ? 13.718 -6.805 4.281 1.00 85.44 93 LYS A N 1
ATOM 694 C CA . LYS A 1 93 ? 13.758 -5.997 5.509 1.00 85.44 93 LYS A CA 1
ATOM 695 C C . LYS A 1 93 ? 13.628 -4.527 5.126 1.00 85.44 93 LYS A C 1
ATOM 697 O O . LYS A 1 93 ? 14.482 -4.013 4.412 1.00 85.44 93 LYS A O 1
ATOM 702 N N . SER A 1 94 ? 12.620 -3.838 5.657 1.00 85.06 94 SER A N 1
ATOM 703 C CA . SER A 1 94 ? 12.350 -2.437 5.307 1.00 85.06 94 SER A CA 1
ATOM 704 C C . SER A 1 94 ? 13.495 -1.490 5.678 1.00 85.06 94 SER A C 1
ATOM 706 O O . SER A 1 94 ? 13.808 -0.596 4.904 1.00 85.06 94 SER A O 1
ATOM 708 N N . LYS A 1 95 ? 14.159 -1.696 6.826 1.00 87.50 95 LYS A N 1
ATOM 709 C CA . LYS A 1 95 ? 15.231 -0.804 7.304 1.00 87.50 95 LYS A CA 1
ATOM 710 C C . LYS A 1 95 ? 16.414 -0.687 6.317 1.00 87.50 95 LYS A C 1
ATOM 712 O O . LYS A 1 95 ? 16.697 0.437 5.920 1.00 87.50 95 LYS A O 1
ATOM 717 N N . PRO A 1 96 ? 17.034 -1.787 5.842 1.00 90.81 96 PRO A N 1
ATOM 718 C CA . PRO A 1 96 ? 18.065 -1.712 4.801 1.00 90.81 96 PRO A CA 1
ATOM 719 C C . PRO A 1 96 ? 17.615 -1.023 3.508 1.00 90.81 96 PRO A C 1
ATOM 721 O O . PRO A 1 96 ? 18.396 -0.300 2.898 1.00 90.81 96 PRO A O 1
ATOM 724 N N . ILE A 1 97 ? 16.359 -1.224 3.093 1.00 91.88 97 ILE A N 1
ATOM 725 C CA . ILE A 1 97 ? 15.823 -0.565 1.895 1.00 91.88 97 ILE A CA 1
ATOM 726 C C . ILE A 1 97 ? 15.762 0.945 2.121 1.00 91.88 97 ILE A C 1
ATOM 728 O O . ILE A 1 97 ? 16.297 1.703 1.319 1.00 91.88 97 ILE A O 1
ATOM 732 N N . ILE A 1 98 ? 15.183 1.384 3.241 1.00 90.44 98 ILE A N 1
ATOM 733 C CA . ILE A 1 98 ? 15.096 2.805 3.603 1.00 90.44 98 ILE A CA 1
ATOM 734 C C . ILE A 1 98 ? 16.494 3.432 3.674 1.00 90.44 98 ILE A C 1
ATOM 736 O O . ILE A 1 98 ? 16.706 4.510 3.127 1.00 90.44 98 ILE A O 1
ATOM 740 N N . GLU A 1 99 ? 17.460 2.752 4.292 1.00 93.69 99 GLU A N 1
ATOM 741 C CA . GLU A 1 99 ? 18.854 3.211 4.353 1.00 93.69 99 GLU A CA 1
ATOM 742 C C . GLU A 1 99 ? 19.467 3.354 2.949 1.00 93.69 99 GLU A C 1
ATOM 744 O O . GLU A 1 99 ? 20.132 4.351 2.668 1.00 93.69 99 GLU A O 1
ATOM 749 N N . SER A 1 100 ? 19.200 2.412 2.037 1.00 94.69 100 SER A N 1
ATOM 750 C CA . SER A 1 100 ? 19.678 2.493 0.649 1.00 94.69 100 SER A CA 1
ATOM 751 C C . SER A 1 100 ? 19.066 3.668 -0.125 1.00 94.69 100 SER A C 1
ATOM 753 O O . SER A 1 100 ? 19.791 4.384 -0.818 1.00 94.69 100 SER A O 1
ATOM 755 N N . VAL A 1 101 ? 17.766 3.928 0.062 1.00 96.12 101 VAL A N 1
ATOM 756 C CA . VAL A 1 101 ? 17.058 5.076 -0.527 1.00 96.12 101 VAL A CA 1
ATOM 757 C C . VAL A 1 101 ? 17.655 6.379 -0.009 1.00 96.12 101 VAL A C 1
ATOM 759 O O . VAL A 1 101 ? 17.981 7.247 -0.806 1.00 96.12 101 VAL A O 1
ATOM 762 N N . GLN A 1 102 ? 17.907 6.493 1.298 1.00 95.75 102 GLN A N 1
ATOM 763 C CA . GLN A 1 102 ? 18.531 7.681 1.896 1.00 95.75 102 GLN A CA 1
ATOM 764 C C . GLN A 1 102 ? 19.942 7.950 1.361 1.00 95.75 102 GLN A C 1
ATOM 766 O O . GLN A 1 102 ? 20.341 9.105 1.205 1.00 95.75 102 GLN A O 1
ATOM 771 N N . VAL A 1 103 ? 20.730 6.904 1.098 1.00 97.06 103 VAL A N 1
ATOM 772 C CA . VAL A 1 103 ? 22.054 7.051 0.475 1.00 97.06 103 VAL A CA 1
ATOM 773 C C . VAL A 1 103 ? 21.922 7.541 -0.967 1.00 97.06 103 VAL A C 1
ATOM 775 O O . VAL A 1 103 ? 22.687 8.411 -1.386 1.00 97.06 103 VAL A O 1
ATOM 778 N N . PHE A 1 104 ? 20.957 7.013 -1.720 1.00 96.69 104 PHE A N 1
ATOM 779 C CA . PHE A 1 104 ? 20.726 7.404 -3.109 1.00 96.69 104 PHE A CA 1
ATOM 780 C C . PHE A 1 104 ? 20.176 8.836 -3.220 1.00 96.69 104 PHE A C 1
ATOM 782 O O . PHE A 1 104 ? 20.677 9.622 -4.023 1.00 96.69 104 PHE A O 1
ATOM 789 N N . GLU A 1 105 ? 19.250 9.204 -2.336 1.00 97.81 105 GLU A N 1
ATOM 790 C CA . GLU A 1 105 ? 18.680 10.546 -2.199 1.00 97.81 105 GLU A CA 1
ATOM 791 C C . GLU A 1 105 ? 19.764 11.596 -1.949 1.00 97.81 105 GLU A C 1
ATOM 793 O O . GLU A 1 105 ? 19.833 12.597 -2.656 1.00 97.81 105 GLU A O 1
ATOM 798 N N . LYS A 1 106 ? 20.696 11.333 -1.022 1.00 98.00 106 LYS A N 1
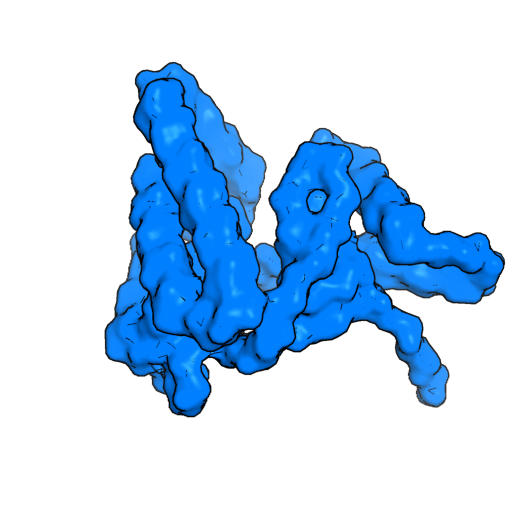ATOM 799 C CA . LYS A 1 106 ? 21.829 12.237 -0.745 1.00 98.00 106 LYS A CA 1
ATOM 800 C C . LYS A 1 106 ? 22.712 12.498 -1.964 1.00 98.00 106 LYS A C 1
ATOM 802 O O . LYS A 1 106 ? 23.392 13.520 -2.008 1.00 98.00 106 LYS A O 1
ATOM 807 N N . LYS A 1 107 ? 22.745 11.571 -2.924 1.00 97.75 107 LYS A N 1
ATOM 808 C CA . LYS A 1 107 ? 23.530 11.717 -4.151 1.00 97.75 107 LYS A CA 1
ATOM 809 C C . LYS A 1 107 ? 22.813 12.575 -5.197 1.00 97.75 107 LYS A C 1
ATOM 811 O O . LYS A 1 107 ? 23.493 13.250 -5.965 1.00 97.75 107 LYS A O 1
ATOM 816 N N . TYR A 1 108 ? 21.479 12.556 -5.226 1.00 97.69 108 TYR A N 1
ATOM 817 C CA . TYR A 1 108 ? 20.663 13.261 -6.222 1.00 97.69 108 TYR A CA 1
ATOM 818 C C . TYR A 1 108 ? 19.419 13.916 -5.591 1.00 97.69 108 TYR A C 1
ATOM 820 O O . TYR A 1 108 ? 18.293 13.549 -5.935 1.00 97.69 108 TYR A O 1
ATOM 828 N N . PRO A 1 109 ? 19.597 14.887 -4.678 1.00 97.81 109 PRO A N 1
ATOM 829 C CA . PRO A 1 109 ? 18.498 15.427 -3.877 1.00 97.81 109 PRO A CA 1
ATOM 830 C C . PRO A 1 109 ? 17.385 16.059 -4.725 1.00 97.81 109 PRO A C 1
ATOM 832 O O . PRO A 1 109 ? 16.219 15.750 -4.517 1.00 97.81 109 PRO A O 1
ATOM 835 N N . GLU A 1 110 ? 17.733 16.852 -5.743 1.00 98.06 110 GLU A N 1
ATOM 836 C CA . GLU A 1 110 ? 16.763 17.548 -6.610 1.00 98.06 110 GLU A CA 1
ATOM 837 C C . GLU A 1 110 ? 15.884 16.578 -7.426 1.00 98.06 110 GLU A C 1
ATOM 839 O O . GLU A 1 110 ? 14.697 16.823 -7.662 1.00 98.06 110 GLU A O 1
ATOM 844 N N . VAL A 1 111 ? 16.455 15.440 -7.841 1.00 97.38 111 VAL A N 1
ATOM 845 C CA . VAL A 1 111 ? 15.722 14.388 -8.564 1.00 97.38 111 VAL A CA 1
ATOM 846 C C . VAL A 1 111 ? 14.716 13.719 -7.633 1.00 97.38 111 VAL A C 1
ATOM 848 O O . VAL A 1 111 ? 13.568 13.499 -8.015 1.00 97.38 111 VAL A O 1
ATOM 851 N N . PHE A 1 112 ? 15.136 13.411 -6.406 1.00 98.06 112 PHE A N 1
ATOM 852 C CA . PHE A 1 112 ? 14.281 12.793 -5.397 1.00 98.06 112 PHE A CA 1
ATOM 853 C C . PHE A 1 112 ? 13.153 13.721 -4.953 1.00 98.06 112 PHE A C 1
ATOM 855 O O . PHE A 1 112 ? 12.004 13.287 -4.915 1.00 98.06 112 PHE A O 1
ATOM 862 N N . GLU A 1 113 ? 13.458 14.993 -4.698 1.00 98.00 113 GLU A N 1
ATOM 863 C CA . GLU A 1 113 ? 12.467 16.022 -4.372 1.00 98.00 113 GLU A CA 1
ATOM 864 C C . GLU A 1 113 ? 11.391 16.105 -5.461 1.00 98.00 113 GLU A C 1
ATOM 866 O O . GLU A 1 113 ? 10.202 15.960 -5.176 1.00 98.00 113 GLU A O 1
ATOM 871 N N . SER A 1 114 ? 11.809 16.174 -6.729 1.00 98.19 114 SER A N 1
ATOM 872 C CA . SER A 1 114 ? 10.887 16.178 -7.869 1.00 98.19 114 SER A CA 1
ATOM 873 C C . SER A 1 114 ? 10.010 14.921 -7.923 1.00 98.19 114 SER A C 1
ATOM 875 O O . SER A 1 114 ? 8.816 15.004 -8.220 1.00 98.19 114 SER A O 1
ATOM 877 N N . ILE A 1 115 ? 10.567 13.737 -7.645 1.00 98.38 115 ILE A N 1
ATOM 878 C CA . ILE A 1 115 ? 9.796 12.485 -7.609 1.00 98.38 115 ILE A CA 1
ATOM 879 C C . ILE A 1 115 ? 8.777 12.509 -6.464 1.00 98.38 115 ILE A C 1
ATOM 881 O O . ILE A 1 115 ? 7.611 12.169 -6.681 1.00 98.38 115 ILE A O 1
ATOM 885 N N . TYR A 1 116 ? 9.182 12.918 -5.261 1.00 97.69 116 TYR A N 1
ATOM 886 C CA . TYR A 1 116 ? 8.302 12.983 -4.095 1.00 97.69 116 TYR A CA 1
ATOM 887 C C . TYR A 1 116 ? 7.140 13.955 -4.310 1.00 97.69 116 TYR A C 1
ATOM 889 O O . TYR A 1 116 ? 5.992 13.599 -4.026 1.00 97.69 116 TYR A O 1
ATOM 897 N N . ASP A 1 117 ? 7.403 15.122 -4.895 1.00 98.25 117 ASP A N 1
ATOM 898 C CA . ASP A 1 117 ? 6.366 16.091 -5.246 1.00 98.25 117 ASP A CA 1
ATOM 899 C C . ASP A 1 117 ? 5.351 15.497 -6.221 1.00 98.25 117 ASP A C 1
ATOM 901 O O . ASP A 1 117 ? 4.139 15.594 -6.002 1.00 98.25 117 ASP A O 1
ATOM 905 N N . ASN A 1 118 ? 5.824 14.810 -7.263 1.00 98.56 118 ASN A N 1
ATOM 906 C CA . ASN A 1 118 ? 4.947 14.154 -8.227 1.00 98.56 118 ASN A CA 1
ATOM 907 C C . ASN A 1 118 ? 4.122 13.032 -7.583 1.00 98.56 118 ASN A C 1
ATOM 909 O O . ASN A 1 118 ? 2.914 12.972 -7.811 1.00 98.56 118 ASN A O 1
ATOM 913 N N . ILE A 1 119 ? 4.707 12.192 -6.721 1.00 98.38 119 ILE A N 1
ATOM 914 C CA . ILE A 1 119 ? 3.954 11.187 -5.946 1.00 98.38 119 ILE A CA 1
ATOM 915 C C . ILE A 1 119 ? 2.871 11.865 -5.087 1.00 98.38 119 ILE A C 1
ATOM 917 O O . ILE A 1 119 ? 1.738 11.373 -5.003 1.00 98.38 119 ILE A O 1
ATOM 921 N N . GLY A 1 120 ? 3.179 13.019 -4.491 1.00 98.00 120 GLY A N 1
ATOM 922 C CA . GLY A 1 120 ? 2.214 13.844 -3.767 1.00 98.00 120 GLY A CA 1
ATOM 923 C C . GLY A 1 120 ? 1.052 14.311 -4.650 1.00 98.00 120 GLY A C 1
ATOM 924 O O . GLY A 1 120 ? -0.109 14.211 -4.244 1.00 98.00 120 GLY A O 1
ATOM 925 N N . GLN A 1 121 ? 1.328 14.761 -5.878 1.00 98.44 121 GLN A N 1
ATOM 926 C CA . GLN A 1 121 ? 0.290 15.155 -6.841 1.00 98.44 121 GLN A CA 1
ATOM 927 C C . GLN A 1 121 ? -0.559 13.964 -7.307 1.00 98.44 121 GLN A C 1
ATOM 929 O O . GLN A 1 121 ? -1.789 14.071 -7.332 1.00 98.44 121 GLN A O 1
ATOM 934 N N . LEU A 1 122 ? 0.059 12.809 -7.590 1.00 98.50 122 LEU A N 1
ATOM 935 C CA . LEU A 1 122 ? -0.669 11.576 -7.918 1.00 98.50 122 LEU A CA 1
ATOM 936 C C . LEU A 1 122 ? -1.633 11.199 -6.791 1.00 98.50 122 LEU A C 1
ATOM 938 O O . LEU A 1 122 ? -2.783 10.857 -7.050 1.00 98.50 122 LEU A O 1
ATOM 942 N N . THR A 1 123 ? -1.189 11.317 -5.538 1.00 97.75 123 THR A N 1
ATOM 943 C CA . THR A 1 123 ? -2.020 11.024 -4.363 1.00 97.75 123 THR A CA 1
ATOM 944 C C . THR A 1 123 ? -3.227 11.959 -4.287 1.00 97.75 123 THR A C 1
ATOM 946 O O . THR A 1 123 ? -4.346 11.497 -4.076 1.00 97.75 123 THR A O 1
ATOM 949 N N . LYS A 1 124 ? -3.045 13.265 -4.526 1.00 97.50 124 LYS A N 1
ATOM 950 C CA . LYS A 1 124 ? -4.157 14.234 -4.558 1.00 97.50 124 LYS A CA 1
ATOM 951 C C . LYS A 1 124 ? -5.177 13.907 -5.653 1.00 97.50 124 LYS A C 1
ATOM 953 O O . LYS A 1 124 ? -6.376 13.927 -5.378 1.00 97.50 124 LYS A O 1
ATOM 958 N N . ARG A 1 125 ? -4.732 13.553 -6.866 1.00 98.25 125 ARG A N 1
ATOM 959 C CA . ARG A 1 125 ? -5.643 13.134 -7.949 1.00 98.25 125 ARG A CA 1
ATOM 960 C C . ARG A 1 125 ? -6.324 11.800 -7.635 1.00 98.25 125 ARG A C 1
ATOM 962 O O . ARG A 1 125 ? -7.512 11.671 -7.916 1.00 98.25 125 ARG A O 1
ATOM 969 N N . ALA A 1 126 ? -5.627 10.852 -7.006 1.00 97.94 126 ALA A N 1
ATOM 970 C CA . ALA A 1 126 ? -6.204 9.571 -6.597 1.00 97.94 126 ALA A CA 1
ATOM 971 C C . ALA A 1 126 ? -7.338 9.751 -5.576 1.00 97.94 126 ALA A C 1
ATOM 973 O O . ALA A 1 126 ? -8.378 9.112 -5.698 1.00 97.94 126 ALA A O 1
ATOM 974 N N . LEU A 1 127 ? -7.192 10.677 -4.620 1.00 96.81 127 LEU A N 1
ATOM 975 C CA . LEU A 1 127 ? -8.268 11.019 -3.679 1.00 96.81 127 LEU A CA 1
ATOM 976 C C . LEU A 1 127 ? -9.528 11.529 -4.389 1.00 96.81 127 LEU A C 1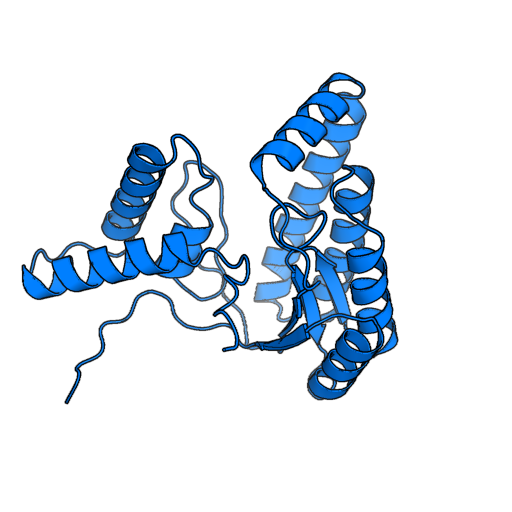
ATOM 978 O O . LEU A 1 127 ? -10.635 11.220 -3.957 1.00 96.81 127 LEU A O 1
ATOM 982 N N . GLN A 1 128 ? -9.372 12.285 -5.477 1.00 96.75 128 GLN A N 1
ATOM 983 C CA . GLN A 1 128 ? -10.503 12.721 -6.294 1.00 96.75 128 GLN A CA 1
ATOM 984 C C . GLN A 1 128 ? -11.113 11.553 -7.082 1.00 96.75 128 GLN A C 1
ATOM 986 O O . GLN A 1 128 ? -12.330 11.392 -7.090 1.00 96.75 128 GLN A O 1
ATOM 991 N N . ALA A 1 129 ? -10.277 10.692 -7.665 1.00 97.06 129 ALA A N 1
ATOM 992 C CA . ALA A 1 129 ? -10.730 9.527 -8.420 1.00 97.06 129 ALA A CA 1
ATOM 993 C C . ALA A 1 129 ? -11.511 8.520 -7.550 1.00 97.06 129 ALA A C 1
ATOM 995 O O . ALA A 1 129 ? -12.495 7.949 -8.014 1.00 97.06 129 ALA A O 1
ATOM 996 N N . PHE A 1 130 ? -11.157 8.360 -6.266 1.00 95.12 130 PHE A N 1
ATOM 997 C CA . PHE A 1 130 ? -11.961 7.573 -5.319 1.00 95.12 130 PHE A CA 1
ATOM 998 C C . PHE A 1 130 ? -13.383 8.124 -5.151 1.00 95.12 130 PHE A C 1
ATOM 1000 O O . PHE A 1 130 ? -14.342 7.356 -5.228 1.00 95.12 130 PHE A O 1
ATOM 1007 N N . LYS A 1 131 ? -13.530 9.446 -4.990 1.00 92.62 131 LYS A N 1
ATOM 1008 C CA . LYS A 1 131 ? -14.842 10.108 -4.855 1.00 92.62 131 LYS A CA 1
ATOM 1009 C C . LYS A 1 131 ? -15.691 9.974 -6.119 1.00 92.62 131 LYS A C 1
ATOM 1011 O O . LYS A 1 131 ? -16.905 9.811 -6.041 1.00 92.62 131 LYS A O 1
ATOM 1016 N N . GLU A 1 132 ? -15.046 10.032 -7.279 1.00 95.12 132 GLU A N 1
ATOM 1017 C CA . GLU A 1 132 ? -15.682 9.917 -8.598 1.00 95.12 132 GLU A CA 1
ATOM 1018 C C . GLU A 1 132 ? -15.956 8.461 -9.009 1.00 95.12 132 GLU A C 1
ATOM 1020 O O . GLU A 1 132 ? -16.668 8.226 -9.984 1.00 95.12 132 GLU A O 1
ATOM 1025 N N . ASN A 1 133 ? -15.431 7.480 -8.263 1.00 94.25 133 ASN A N 1
ATOM 1026 C CA . ASN A 1 133 ? -15.404 6.065 -8.644 1.00 94.25 133 ASN A CA 1
ATOM 1027 C C . ASN A 1 133 ? -14.733 5.825 -10.015 1.00 94.25 133 ASN A C 1
ATOM 1029 O O . ASN A 1 133 ? -15.150 4.966 -10.794 1.00 94.25 133 ASN A O 1
ATOM 1033 N N . ASP A 1 134 ? -13.690 6.599 -10.304 1.00 96.25 134 ASP A N 1
ATOM 1034 C CA . ASP A 1 134 ? -12.901 6.532 -11.532 1.00 96.25 134 ASP A CA 1
ATOM 1035 C C . ASP A 1 134 ? -11.725 5.557 -11.346 1.00 96.25 134 ASP A C 1
ATOM 1037 O O . ASP A 1 134 ? -10.588 5.931 -11.038 1.00 96.25 134 ASP A O 1
ATOM 1041 N N . LEU A 1 135 ? -12.034 4.262 -11.470 1.00 95.19 135 LEU A N 1
ATOM 1042 C CA . LEU A 1 135 ? -11.052 3.187 -11.306 1.00 95.19 135 LEU A CA 1
ATOM 1043 C C . LEU A 1 135 ? -10.002 3.169 -12.427 1.00 95.19 135 LEU A C 1
ATOM 1045 O O . LEU A 1 135 ? -8.885 2.705 -12.196 1.00 95.19 135 LEU A O 1
ATOM 1049 N N . GLU A 1 136 ? -10.341 3.667 -13.618 1.00 96.69 136 GLU A N 1
ATOM 1050 C CA . GLU A 1 136 ? -9.400 3.766 -14.738 1.00 96.69 136 GLU A CA 1
ATOM 1051 C C . GLU A 1 136 ? -8.289 4.755 -14.396 1.00 96.69 136 GLU A C 1
ATOM 1053 O O . GLU A 1 136 ? -7.117 4.365 -14.376 1.00 96.69 136 GLU A O 1
ATOM 1058 N N . THR A 1 137 ? -8.648 5.974 -13.973 1.00 98.19 137 THR A N 1
ATOM 1059 C CA . THR A 1 137 ? -7.655 6.943 -13.496 1.00 98.19 137 THR A CA 1
ATOM 1060 C C . THR A 1 137 ? -6.853 6.374 -12.324 1.00 98.19 137 THR A C 1
ATOM 1062 O O . THR A 1 137 ? -5.631 6.506 -12.297 1.00 98.19 137 THR A O 1
ATOM 1065 N N . LEU A 1 138 ? -7.487 5.724 -11.339 1.00 97.62 138 LEU A N 1
ATOM 1066 C CA . LEU A 1 138 ? -6.746 5.125 -10.216 1.00 97.62 138 LEU A CA 1
ATOM 1067 C C . LEU A 1 138 ? -5.691 4.121 -10.696 1.00 97.62 138 LEU A C 1
ATOM 1069 O O . LEU A 1 138 ? -4.556 4.147 -10.211 1.00 97.62 138 LEU A O 1
ATOM 1073 N N . GLY A 1 139 ? -6.039 3.273 -11.663 1.00 98.25 139 GLY A N 1
ATOM 1074 C CA . GLY A 1 139 ? -5.121 2.316 -12.270 1.00 98.25 139 GLY A CA 1
ATOM 1075 C C . GLY A 1 139 ? -3.943 2.988 -12.979 1.00 98.25 139 GLY A C 1
ATOM 1076 O O . GLY 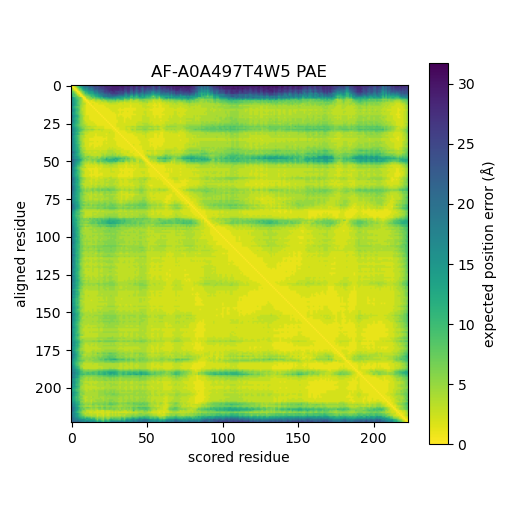A 1 139 ? -2.784 2.621 -12.755 1.00 98.25 139 GLY A O 1
ATOM 1077 N N . GLU A 1 140 ? -4.208 4.026 -13.769 1.00 98.56 140 GLU A N 1
ATOM 1078 C CA . GLU A 1 140 ? -3.174 4.819 -14.441 1.00 98.56 140 GLU A CA 1
ATOM 1079 C C . GLU A 1 140 ? -2.219 5.478 -13.439 1.00 98.56 140 GLU A C 1
ATOM 1081 O O . GLU A 1 140 ? -0.998 5.339 -13.557 1.00 98.56 140 GLU A O 1
ATOM 1086 N N . LEU A 1 141 ? -2.751 6.111 -12.389 1.00 98.75 141 LEU A N 1
ATOM 1087 C CA . LEU A 1 141 ? -1.949 6.723 -11.326 1.00 98.75 141 LEU A CA 1
ATOM 1088 C C . LEU A 1 141 ? -1.113 5.685 -10.572 1.00 98.75 141 LEU A C 1
ATOM 1090 O O . LEU A 1 141 ? 0.039 5.960 -10.230 1.00 98.75 141 LEU A O 1
ATOM 1094 N N . MET A 1 142 ? -1.648 4.482 -10.328 1.00 98.69 142 MET A N 1
ATOM 1095 C CA . MET A 1 142 ? -0.876 3.375 -9.753 1.00 98.69 142 MET A CA 1
ATOM 1096 C C . MET A 1 142 ? 0.304 3.000 -10.651 1.00 98.69 142 MET A C 1
ATOM 1098 O O . MET A 1 142 ? 1.405 2.777 -10.143 1.00 98.69 142 MET A O 1
ATOM 1102 N N . ASN A 1 143 ? 0.098 2.959 -11.970 1.00 98.81 143 ASN A N 1
ATOM 1103 C CA . ASN A 1 143 ? 1.145 2.615 -12.927 1.00 98.81 143 ASN A CA 1
ATOM 1104 C C . ASN A 1 143 ? 2.251 3.674 -12.981 1.00 98.81 143 ASN A C 1
ATOM 1106 O O . ASN A 1 143 ? 3.429 3.310 -12.953 1.00 98.81 143 ASN A O 1
ATOM 1110 N N . ILE A 1 144 ? 1.888 4.961 -12.989 1.00 98.75 144 ILE A N 1
ATOM 1111 C CA . ILE A 1 144 ? 2.849 6.074 -12.935 1.00 98.75 144 ILE A CA 1
ATOM 1112 C C . ILE A 1 144 ? 3.627 6.027 -11.615 1.00 98.75 144 ILE A C 1
ATOM 1114 O O . ILE A 1 144 ? 4.856 6.090 -11.615 1.00 98.75 144 ILE A O 1
ATOM 1118 N N . ASN A 1 145 ? 2.932 5.830 -10.490 1.00 98.81 145 ASN A N 1
ATOM 1119 C CA . ASN A 1 145 ? 3.571 5.733 -9.180 1.00 98.81 145 ASN A CA 1
ATOM 1120 C C . ASN A 1 145 ? 4.556 4.553 -9.113 1.00 98.81 145 ASN A C 1
ATOM 1122 O O . ASN A 1 145 ? 5.637 4.681 -8.552 1.00 98.81 145 ASN A O 1
ATOM 1126 N N . HIS A 1 146 ? 4.238 3.412 -9.732 1.00 98.75 146 HIS A N 1
ATOM 1127 C CA . HIS A 1 146 ? 5.188 2.298 -9.834 1.00 98.75 146 HIS A CA 1
ATOM 1128 C C . HIS A 1 146 ? 6.479 2.690 -10.566 1.00 98.75 146 HIS A C 1
ATOM 1130 O O . HIS A 1 146 ? 7.560 2.317 -10.122 1.00 98.75 146 HIS A O 1
ATOM 1136 N N . GLY A 1 147 ? 6.384 3.482 -11.639 1.00 98.62 147 GLY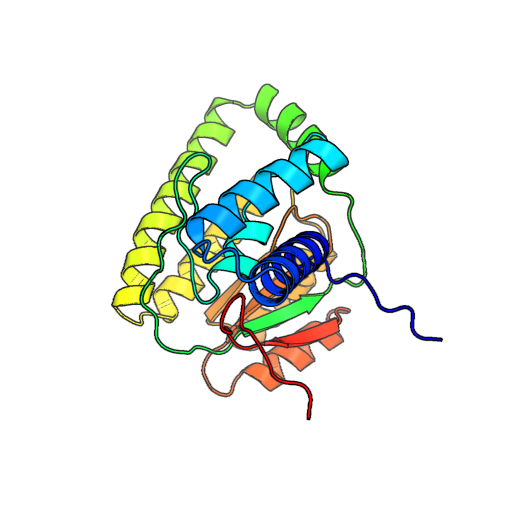 A N 1
ATOM 1137 C CA . GLY A 1 147 ? 7.556 4.013 -12.343 1.00 98.62 147 GLY A CA 1
ATOM 1138 C C . GLY A 1 147 ? 8.428 4.904 -11.454 1.00 98.62 147 GLY A C 1
ATOM 1139 O O . GLY A 1 147 ? 9.649 4.756 -11.444 1.00 98.62 147 GLY A O 1
ATOM 1140 N N . PHE A 1 148 ? 7.812 5.766 -10.640 1.00 98.56 148 PHE A N 1
ATOM 1141 C CA . PHE A 1 148 ? 8.541 6.555 -9.644 1.00 98.56 148 PHE A CA 1
ATOM 1142 C C . PHE A 1 148 ? 9.201 5.678 -8.576 1.00 98.56 148 PHE A C 1
ATOM 1144 O O . PHE A 1 148 ? 10.370 5.875 -8.262 1.00 98.56 148 PHE A O 1
ATOM 1151 N N . LEU A 1 149 ? 8.503 4.666 -8.061 1.00 98.19 149 LEU A N 1
ATOM 1152 C CA . LEU A 1 149 ? 9.060 3.735 -7.073 1.00 98.19 149 LEU A CA 1
ATOM 1153 C C . LEU A 1 149 ? 10.229 2.917 -7.648 1.00 98.19 149 LEU A C 1
ATOM 1155 O O . LEU A 1 149 ? 11.222 2.686 -6.959 1.00 98.19 149 LEU A O 1
ATOM 1159 N N . TYR A 1 150 ? 10.160 2.535 -8.923 1.00 97.81 150 TYR A N 1
ATOM 1160 C CA . TYR A 1 150 ? 11.296 1.944 -9.628 1.00 97.81 150 TYR A CA 1
ATOM 1161 C C . TYR A 1 150 ? 12.482 2.918 -9.686 1.00 97.81 150 TYR A C 1
ATOM 1163 O O . TYR A 1 150 ? 13.603 2.536 -9.353 1.00 97.81 150 TYR A O 1
ATOM 1171 N N . ALA A 1 151 ? 12.240 4.184 -10.045 1.00 97.69 151 ALA A N 1
ATOM 1172 C CA . ALA A 1 151 ? 13.275 5.218 -10.114 1.00 97.69 151 ALA A CA 1
ATOM 1173 C C . ALA A 1 151 ? 13.933 5.510 -8.752 1.00 97.69 151 ALA A C 1
ATOM 1175 O O . ALA A 1 151 ? 15.129 5.786 -8.703 1.00 97.69 151 ALA A O 1
ATOM 1176 N N . LEU A 1 152 ? 13.188 5.376 -7.649 1.00 97.25 152 LEU A N 1
ATOM 1177 C CA . LEU A 1 152 ? 13.710 5.475 -6.279 1.00 97.25 152 LEU A CA 1
ATOM 1178 C C . LEU A 1 152 ? 14.563 4.263 -5.859 1.00 97.25 152 LEU A C 1
ATOM 1180 O O . LEU A 1 152 ? 15.130 4.259 -4.768 1.00 97.25 152 LEU A O 1
ATOM 1184 N N . GLY A 1 153 ? 14.669 3.231 -6.702 1.00 96.12 153 GLY A N 1
ATOM 1185 C CA . GLY A 1 153 ? 15.500 2.053 -6.452 1.00 96.12 153 GLY A CA 1
ATOM 1186 C C . GLY A 1 153 ? 14.873 1.030 -5.506 1.00 96.12 153 GLY A C 1
ATOM 1187 O O . GLY A 1 153 ? 15.587 0.188 -4.968 1.00 96.12 153 GLY A O 1
ATOM 1188 N N . VAL A 1 154 ? 13.552 1.082 -5.297 1.00 96.94 154 VAL A N 1
ATOM 1189 C CA . VAL A 1 154 ? 12.848 0.177 -4.370 1.00 96.94 154 VAL A CA 1
ATOM 1190 C C . VAL A 1 154 ? 12.103 -0.962 -5.066 1.00 96.94 154 VAL A C 1
ATOM 1192 O O . VAL A 1 154 ? 11.344 -1.675 -4.420 1.00 96.94 154 VAL A O 1
ATOM 1195 N N . SER A 1 155 ? 12.300 -1.178 -6.367 1.00 96.88 155 SER A N 1
ATOM 1196 C CA . SER A 1 155 ? 11.735 -2.342 -7.064 1.00 96.88 155 SER A CA 1
ATOM 1197 C C . SER A 1 155 ? 12.761 -3.461 -7.272 1.00 96.88 155 SER A C 1
ATOM 1199 O O . SER A 1 155 ? 13.953 -3.299 -7.021 1.00 96.88 155 SER A O 1
ATOM 1201 N N . SER A 1 156 ? 12.295 -4.623 -7.721 1.00 96.12 156 SER A N 1
ATOM 1202 C CA . SER A 1 156 ? 13.117 -5.800 -8.006 1.00 96.12 156 SER A CA 1
ATOM 1203 C C . SER A 1 156 ? 12.593 -6.559 -9.217 1.00 96.12 156 SER A C 1
ATOM 1205 O O . SER A 1 156 ? 11.448 -6.384 -9.626 1.00 96.12 156 SER A O 1
ATOM 1207 N N . GLU A 1 157 ? 13.414 -7.450 -9.773 1.00 96.75 157 GLU A N 1
ATOM 1208 C CA . GLU A 1 157 ? 13.038 -8.245 -10.947 1.00 96.75 157 GLU A CA 1
ATOM 1209 C C . GLU A 1 157 ? 11.729 -9.024 -10.739 1.00 96.75 157 GLU A C 1
ATOM 1211 O O . GLU A 1 157 ? 10.886 -9.069 -11.635 1.00 96.75 157 GLU A O 1
ATOM 1216 N N . ILE A 1 158 ? 11.530 -9.610 -9.553 1.00 96.19 158 ILE A N 1
ATOM 1217 C CA . ILE A 1 158 ? 10.300 -10.346 -9.251 1.00 96.19 158 ILE A CA 1
ATOM 1218 C C . ILE A 1 158 ? 9.093 -9.406 -9.151 1.00 96.19 158 ILE A C 1
ATOM 1220 O O . ILE A 1 158 ? 8.056 -9.708 -9.733 1.00 96.19 158 ILE A O 1
ATOM 1224 N N . LEU A 1 159 ? 9.222 -8.241 -8.501 1.00 97.44 159 LEU A N 1
ATOM 1225 C CA . LEU A 1 159 ? 8.139 -7.253 -8.441 1.00 97.44 159 LEU A CA 1
ATOM 1226 C C . LEU A 1 159 ? 7.745 -6.776 -9.840 1.00 97.44 159 LEU A C 1
ATOM 1228 O O . LEU A 1 159 ? 6.555 -6.739 -10.153 1.00 97.44 159 LEU A O 1
ATOM 1232 N N . GLU A 1 160 ? 8.726 -6.484 -10.697 1.00 98.31 160 GLU A N 1
ATOM 1233 C CA . GLU A 1 160 ? 8.467 -6.109 -12.088 1.00 98.31 160 GLU A CA 1
ATOM 1234 C C . GLU A 1 160 ? 7.729 -7.225 -12.832 1.00 98.31 160 GLU A C 1
ATOM 1236 O O . GLU A 1 160 ? 6.694 -6.967 -13.447 1.00 98.31 160 GLU A O 1
ATOM 1241 N N . LYS A 1 161 ? 8.184 -8.481 -12.724 1.00 98.19 161 LYS A N 1
ATOM 1242 C CA . LYS A 1 161 ? 7.508 -9.633 -13.343 1.00 98.19 161 LYS A CA 1
ATOM 1243 C C . LYS A 1 161 ? 6.035 -9.717 -12.938 1.00 98.19 161 LYS A C 1
ATOM 1245 O O . LYS A 1 161 ? 5.178 -9.815 -13.817 1.00 98.19 161 LYS A O 1
ATOM 1250 N N . LEU A 1 162 ? 5.730 -9.620 -11.642 1.00 98.56 162 LEU A N 1
ATOM 1251 C CA . LEU A 1 162 ? 4.351 -9.694 -11.142 1.00 98.56 162 LEU A CA 1
ATOM 1252 C C . LEU A 1 162 ? 3.497 -8.499 -11.598 1.00 98.56 162 LEU A C 1
ATOM 1254 O O . LEU A 1 162 ? 2.348 -8.678 -12.012 1.00 98.56 162 LEU A O 1
ATOM 1258 N N . VAL A 1 163 ? 4.050 -7.282 -11.565 1.00 98.69 163 VAL A N 1
ATOM 1259 C CA . VAL A 1 163 ? 3.374 -6.055 -12.022 1.00 98.69 163 VAL A CA 1
ATOM 1260 C C . VAL A 1 163 ? 3.053 -6.124 -13.511 1.00 98.69 163 VAL A C 1
ATOM 1262 O O . VAL A 1 163 ? 1.906 -5.890 -13.903 1.00 98.69 163 VAL A O 1
ATOM 1265 N N . PHE A 1 164 ? 4.017 -6.503 -14.350 1.00 98.44 164 PHE A N 1
ATOM 1266 C CA . PHE A 1 164 ? 3.798 -6.635 -15.790 1.00 98.44 164 PHE A CA 1
ATOM 1267 C C . PHE A 1 164 ? 2.821 -7.761 -16.133 1.00 98.44 164 PHE A C 1
ATOM 1269 O O . PHE A 1 164 ? 1.960 -7.563 -16.995 1.00 98.44 164 PHE A O 1
ATOM 1276 N N . ALA A 1 165 ? 2.909 -8.913 -15.463 1.00 98.44 165 ALA A N 1
ATOM 1277 C CA . ALA A 1 165 ? 1.967 -10.015 -15.651 1.00 98.44 165 ALA A CA 1
ATOM 1278 C C . ALA A 1 165 ? 0.529 -9.588 -15.316 1.00 98.44 165 ALA A C 1
ATOM 1280 O O . ALA A 1 165 ? -0.382 -9.806 -16.115 1.00 98.44 165 ALA A O 1
ATOM 1281 N N . SER A 1 166 ? 0.341 -8.885 -14.196 1.00 98.50 166 SER A N 1
ATOM 1282 C CA . SER A 1 166 ? -0.970 -8.384 -13.765 1.00 98.50 166 SER A CA 1
ATOM 1283 C C . SER A 1 166 ? -1.577 -7.401 -14.769 1.00 98.50 166 SER A C 1
ATOM 1285 O O . SER A 1 166 ? -2.741 -7.533 -15.146 1.00 98.50 166 SER A O 1
ATOM 1287 N N . ARG A 1 167 ? -0.781 -6.446 -15.272 1.00 97.88 167 ARG A N 1
ATOM 1288 C CA . ARG A 1 167 ? -1.226 -5.486 -16.301 1.00 97.88 167 ARG A CA 1
ATOM 1289 C C . ARG A 1 167 ? -1.637 -6.199 -17.590 1.00 97.88 167 ARG A C 1
ATOM 1291 O O . ARG A 1 167 ? -2.726 -5.958 -18.099 1.00 97.88 167 ARG A O 1
ATOM 1298 N N . LYS A 1 168 ? -0.824 -7.144 -18.080 1.00 97.25 168 LYS A N 1
ATOM 1299 C CA . LYS A 1 168 ? -1.149 -7.954 -19.274 1.00 97.25 168 LYS A CA 1
ATOM 1300 C C . LYS A 1 168 ? -2.406 -8.808 -19.090 1.00 97.25 168 LYS A C 1
ATOM 1302 O O . LYS A 1 168 ? -3.123 -9.069 -20.055 1.00 97.25 168 LYS A O 1
ATOM 1307 N N . ALA A 1 169 ? -2.686 -9.237 -17.863 1.00 96.88 169 ALA A N 1
ATOM 1308 C CA . ALA A 1 169 ? -3.876 -10.008 -17.537 1.00 96.88 169 ALA A CA 1
ATOM 1309 C C . ALA A 1 169 ? -5.167 -9.169 -17.521 1.00 96.88 169 ALA A C 1
ATOM 1311 O O . ALA A 1 169 ? -6.249 -9.753 -17.605 1.00 96.88 169 ALA A O 1
ATOM 1312 N N . GLY A 1 170 ? -5.073 -7.835 -17.509 1.00 94.12 170 GLY A N 1
ATOM 1313 C CA . GLY A 1 170 ? -6.222 -6.924 -17.501 1.00 94.12 170 GLY A CA 1
ATOM 1314 C C . GLY A 1 170 ? -6.445 -6.213 -16.165 1.00 94.12 170 GLY A C 1
ATOM 1315 O O . GLY A 1 170 ? -7.588 -5.910 -15.827 1.00 94.12 170 GLY A O 1
ATOM 1316 N N . ALA A 1 171 ? -5.386 -5.986 -15.384 1.00 97.81 171 ALA A N 1
ATOM 1317 C CA . ALA A 1 171 ? -5.430 -5.027 -14.283 1.00 97.81 171 ALA A CA 1
ATOM 1318 C C . ALA A 1 171 ? -5.448 -3.592 -14.836 1.00 97.81 171 ALA A C 1
ATOM 1320 O O . ALA A 1 171 ? -4.639 -3.268 -15.707 1.00 97.81 171 ALA A O 1
ATOM 1321 N N . LEU A 1 172 ? -6.312 -2.733 -14.288 1.00 97.94 172 LEU A N 1
ATOM 1322 C CA . LEU A 1 172 ? -6.343 -1.293 -14.588 1.00 97.94 172 LEU A CA 1
ATOM 1323 C C . LEU A 1 172 ? -5.021 -0.631 -14.183 1.00 97.94 172 LEU A C 1
ATOM 1325 O O . LEU A 1 172 ? -4.468 0.212 -14.886 1.00 97.94 172 LEU A O 1
ATOM 1329 N N . GLY A 1 173 ? -4.465 -1.072 -13.056 1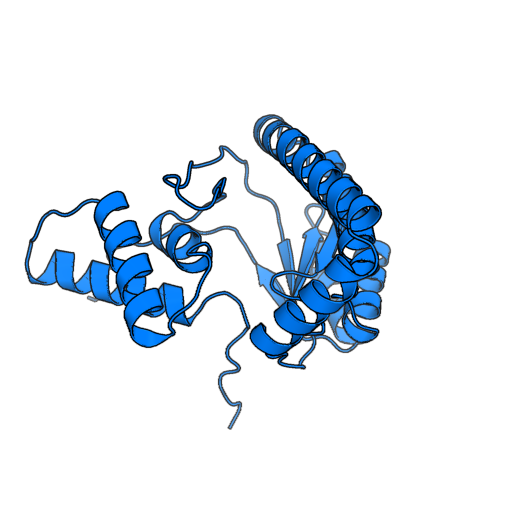.00 98.44 173 GLY A N 1
ATOM 1330 C CA . GLY A 1 173 ? -3.141 -0.672 -12.616 1.00 98.44 173 GLY A CA 1
ATOM 1331 C C . GLY A 1 173 ? -2.521 -1.676 -11.671 1.00 98.44 173 GLY A C 1
ATOM 1332 O O . GLY A 1 173 ? -3.212 -2.447 -11.012 1.00 98.44 173 GLY A O 1
ATOM 1333 N N . ALA A 1 174 ? -1.197 -1.668 -11.599 1.00 98.62 174 ALA A N 1
ATOM 1334 C CA . ALA A 1 174 ? -0.447 -2.517 -10.689 1.00 98.62 174 ALA A CA 1
ATOM 1335 C C . ALA A 1 174 ? 0.821 -1.809 -10.218 1.00 98.62 174 ALA A C 1
ATOM 1337 O O . ALA A 1 174 ? 1.502 -1.154 -11.013 1.00 98.62 174 ALA A O 1
ATOM 1338 N N . LYS A 1 175 ? 1.139 -1.947 -8.930 1.00 98.62 175 LYS A N 1
ATOM 1339 C CA . LYS A 1 175 ? 2.336 -1.363 -8.316 1.00 98.62 175 LYS A CA 1
ATOM 1340 C C . LYS A 1 175 ? 2.823 -2.183 -7.130 1.00 98.62 175 LYS A C 1
ATOM 1342 O O . LYS A 1 175 ? 2.034 -2.889 -6.502 1.00 98.62 175 LYS A O 1
ATOM 1347 N N . LEU A 1 176 ? 4.096 -2.033 -6.767 1.00 97.25 176 LEU A N 1
ATOM 1348 C CA . LEU A 1 176 ? 4.598 -2.554 -5.491 1.00 97.25 176 LEU A CA 1
ATOM 1349 C C . LEU A 1 176 ? 3.864 -1.925 -4.294 1.00 97.25 176 LEU A C 1
ATOM 1351 O O . LEU A 1 176 ? 3.351 -0.802 -4.386 1.00 97.25 176 LEU A O 1
ATOM 1355 N N . SER A 1 177 ? 3.815 -2.633 -3.169 1.00 94.06 177 SER A N 1
ATOM 1356 C CA . SER A 1 177 ? 3.206 -2.177 -1.917 1.00 94.06 177 SER A CA 1
ATOM 1357 C C . SER A 1 177 ? 4.195 -2.304 -0.757 1.00 94.06 177 SER A C 1
ATOM 1359 O O . SER A 1 177 ? 4.943 -3.275 -0.672 1.00 94.06 177 SER A O 1
ATOM 1361 N N . GLY A 1 178 ? 4.199 -1.322 0.145 1.00 90.06 178 GLY A N 1
ATOM 1362 C CA . GLY A 1 178 ? 5.155 -1.256 1.250 1.00 90.06 178 GLY A CA 1
ATOM 1363 C C . GLY A 1 178 ? 6.536 -0.753 0.821 1.00 90.06 178 GLY A C 1
ATOM 1364 O O . GLY A 1 178 ? 6.654 0.080 -0.076 1.00 90.06 178 GLY A O 1
ATOM 1365 N N . ALA A 1 179 ? 7.581 -1.235 1.500 1.00 89.31 179 ALA A N 1
ATOM 1366 C CA . ALA A 1 179 ? 8.952 -0.750 1.319 1.00 89.31 179 ALA A CA 1
ATOM 1367 C C . ALA A 1 179 ? 9.584 -1.144 -0.029 1.00 89.31 179 ALA A C 1
ATOM 1369 O O . ALA A 1 179 ? 10.543 -0.501 -0.439 1.00 89.31 179 ALA A O 1
ATOM 1370 N N . GLY A 1 180 ? 9.059 -2.172 -0.706 1.00 91.50 180 GLY A N 1
ATOM 1371 C CA . GLY A 1 180 ? 9.577 -2.657 -1.986 1.00 91.50 180 GLY A CA 1
ATOM 1372 C C . GLY A 1 180 ? 10.637 -3.759 -1.862 1.00 91.50 180 GLY A C 1
ATOM 1373 O O . GLY A 1 180 ? 10.759 -4.403 -0.820 1.00 91.50 180 GLY A O 1
ATOM 1374 N N . ILE A 1 181 ? 11.373 -4.008 -2.952 1.00 93.50 181 ILE A N 1
ATOM 1375 C CA . ILE A 1 181 ? 12.339 -5.103 -3.201 1.00 93.50 181 ILE A CA 1
ATOM 1376 C C . ILE A 1 181 ? 11.734 -6.519 -3.156 1.00 93.50 181 ILE A C 1
ATOM 1378 O O . ILE A 1 181 ? 12.146 -7.395 -3.915 1.00 93.50 181 ILE A O 1
ATOM 1382 N N . GLY A 1 182 ? 10.740 -6.758 -2.314 1.00 89.69 182 GLY A N 1
ATOM 1383 C CA . GLY A 1 182 ? 10.013 -8.012 -2.193 1.00 89.69 182 GLY A CA 1
ATOM 1384 C C . GLY A 1 182 ? 8.638 -7.774 -1.593 1.00 89.69 182 GLY A C 1
ATOM 1385 O O . GLY A 1 182 ? 7.975 -6.790 -1.911 1.00 89.69 182 GLY A O 1
ATOM 1386 N N . ASP A 1 183 ? 8.234 -8.679 -0.709 1.00 90.62 183 ASP A N 1
ATOM 1387 C CA . ASP A 1 183 ? 6.924 -8.729 -0.075 1.00 90.62 183 ASP A CA 1
ATOM 1388 C C . ASP A 1 183 ? 5.816 -8.734 -1.124 1.00 90.62 183 ASP A C 1
ATOM 1390 O O . ASP A 1 183 ? 5.630 -9.761 -1.776 1.00 90.62 183 ASP A O 1
ATOM 1394 N N . ASN A 1 184 ? 5.099 -7.627 -1.314 1.00 94.31 184 ASN A N 1
ATOM 1395 C CA . ASN A 1 184 ? 3.866 -7.620 -2.086 1.00 94.31 184 ASN A CA 1
ATOM 1396 C C . ASN A 1 184 ? 3.846 -6.572 -3.193 1.00 94.31 184 ASN A C 1
ATOM 1398 O O . ASN A 1 184 ? 4.375 -5.466 -3.077 1.00 94.31 184 ASN A O 1
ATOM 1402 N N . MET A 1 185 ? 3.076 -6.892 -4.220 1.00 97.44 185 MET A N 1
ATOM 1403 C CA . MET A 1 185 ? 2.479 -5.935 -5.134 1.00 97.44 185 MET A CA 1
ATOM 1404 C C . MET A 1 185 ? 0.954 -5.991 -5.026 1.00 97.44 185 MET A C 1
ATOM 1406 O O . MET A 1 185 ? 0.383 -6.959 -4.520 1.00 97.44 185 MET A O 1
ATOM 1410 N N . ILE A 1 186 ? 0.302 -4.924 -5.473 1.00 97.94 186 ILE A N 1
ATOM 1411 C CA . ILE A 1 186 ? -1.152 -4.837 -5.585 1.00 97.94 186 ILE A CA 1
ATOM 1412 C C . ILE A 1 186 ? -1.533 -4.537 -7.031 1.00 97.94 186 ILE A C 1
ATOM 1414 O O . ILE A 1 186 ? -0.877 -3.735 -7.702 1.00 97.94 186 ILE A O 1
ATOM 1418 N N . ALA A 1 187 ? -2.607 -5.164 -7.490 1.00 98.38 187 ALA A N 1
ATOM 1419 C CA . ALA A 1 187 ? -3.220 -4.945 -8.788 1.00 98.38 187 ALA A CA 1
ATOM 1420 C C . ALA A 1 187 ? -4.689 -4.553 -8.602 1.00 98.38 187 ALA A C 1
ATOM 1422 O O . ALA A 1 187 ? -5.458 -5.286 -7.978 1.00 98.38 187 ALA A O 1
ATOM 1423 N N . LEU A 1 188 ? -5.069 -3.399 -9.147 1.00 97.75 188 LEU A N 1
ATOM 1424 C CA . LEU A 1 188 ? -6.456 -2.969 -9.259 1.00 97.75 188 LEU A CA 1
ATOM 1425 C C . LEU A 1 188 ? -7.088 -3.726 -10.424 1.00 97.75 188 LEU A C 1
ATOM 1427 O O . LEU A 1 188 ? -6.713 -3.522 -11.582 1.00 97.75 188 LEU A O 1
ATOM 1431 N N . ALA A 1 189 ? -8.005 -4.633 -10.110 1.00 94.75 189 ALA A N 1
ATOM 1432 C CA . ALA A 1 189 ? -8.677 -5.435 -11.114 1.00 94.75 189 ALA A CA 1
ATOM 1433 C C . ALA A 1 189 ? -9.876 -4.674 -11.690 1.00 94.75 189 ALA A C 1
ATOM 1435 O O . ALA A 1 189 ? -10.572 -3.943 -10.986 1.00 94.75 189 ALA A O 1
ATOM 1436 N N . SER A 1 190 ? -10.147 -4.888 -12.973 1.00 87.50 190 SER A N 1
ATOM 1437 C CA . SER A 1 190 ? -11.486 -4.635 -13.499 1.00 87.50 190 SER A CA 1
ATOM 1438 C C . SER A 1 190 ? -12.434 -5.706 -12.944 1.00 87.50 190 SER A C 1
ATOM 1440 O O . SER A 1 190 ? -12.011 -6.856 -12.786 1.00 87.50 190 SER A O 1
ATOM 1442 N N . PRO A 1 191 ? -13.711 -5.393 -12.665 1.00 83.25 191 PRO A N 1
ATOM 1443 C CA . PRO A 1 191 ? -14.674 -6.398 -12.220 1.00 83.25 191 PRO A CA 1
ATOM 1444 C C . PRO A 1 191 ? -14.685 -7.633 -13.135 1.00 83.25 191 PRO A C 1
ATOM 1446 O O . PRO A 1 191 ? -14.884 -7.516 -14.344 1.00 83.25 191 PRO A O 1
ATOM 1449 N N . GLY A 1 192 ? -14.445 -8.817 -12.564 1.00 87.06 192 GLY A N 1
ATOM 1450 C CA . GLY A 1 192 ? -14.387 -10.088 -13.293 1.00 87.06 192 GLY A CA 1
ATOM 1451 C C . GLY A 1 192 ? -13.002 -10.497 -13.815 1.00 87.06 192 GLY A C 1
ATOM 1452 O O . GLY A 1 192 ? -12.859 -11.626 -14.292 1.00 87.06 192 GLY A O 1
ATOM 1453 N N . SER A 1 193 ? -11.970 -9.643 -13.728 1.00 93.50 193 SER A N 1
ATOM 1454 C CA . SER A 1 193 ? -10.598 -9.995 -14.139 1.00 93.50 193 SER A CA 1
ATOM 1455 C C . SER A 1 193 ? -9.727 -10.568 -13.011 1.00 93.50 193 SER A C 1
ATOM 1457 O O . SER A 1 193 ? -8.594 -10.982 -13.262 1.00 93.50 193 SER A O 1
ATOM 1459 N N . GLU A 1 194 ? -10.249 -10.692 -11.786 1.00 95.25 194 GLU A N 1
ATOM 1460 C CA . GLU A 1 194 ? -9.494 -11.062 -10.579 1.00 95.25 194 GLU A CA 1
ATOM 1461 C C . GLU A 1 194 ? -8.829 -12.432 -10.703 1.00 95.25 194 GLU A C 1
ATOM 1463 O O . GLU A 1 194 ? -7.654 -12.589 -10.374 1.00 95.25 194 GLU A O 1
ATOM 1468 N N . LYS A 1 195 ? -9.567 -13.430 -11.208 1.00 96.38 195 LYS A N 1
ATOM 1469 C CA . LYS A 1 195 ? -9.048 -14.798 -11.378 1.00 96.38 195 LYS A CA 1
ATOM 1470 C C . LYS A 1 195 ? -7.907 -14.844 -12.386 1.00 96.38 195 LYS A C 1
ATOM 1472 O O . LYS A 1 195 ? -6.872 -15.437 -12.103 1.00 96.38 195 LYS A O 1
ATOM 1477 N N . LYS A 1 196 ? -8.076 -14.160 -13.519 1.00 97.81 196 LYS A N 1
ATOM 1478 C CA . LYS A 1 196 ? -7.073 -14.092 -14.584 1.00 97.81 196 LYS A CA 1
ATOM 1479 C C . LYS A 1 196 ? -5.802 -13.382 -14.108 1.00 97.81 196 LYS A C 1
ATOM 1481 O O . LYS A 1 196 ? -4.699 -13.831 -14.401 1.00 97.81 196 LYS A O 1
ATOM 1486 N N . ILE A 1 197 ? -5.946 -12.300 -13.340 1.00 98.50 197 ILE A N 1
ATOM 1487 C CA . ILE A 1 197 ? -4.811 -11.598 -12.724 1.00 98.50 197 ILE A CA 1
ATOM 1488 C C . ILE A 1 197 ? -4.113 -12.498 -11.699 1.00 98.50 197 ILE A C 1
A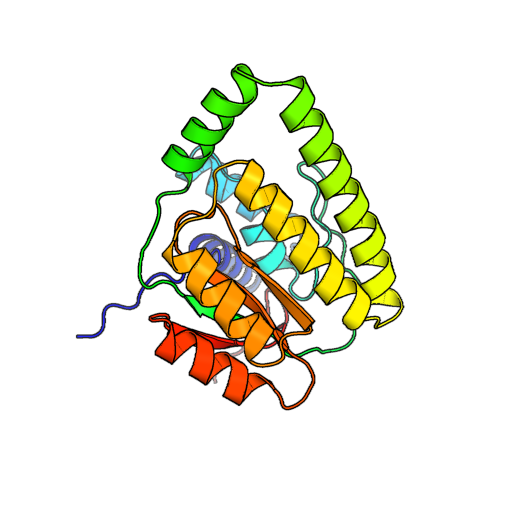TOM 1490 O O . ILE A 1 197 ? -2.889 -12.598 -11.710 1.00 98.50 197 ILE A O 1
ATOM 1494 N N . ALA A 1 198 ? -4.869 -13.189 -10.843 1.00 98.31 198 ALA A N 1
ATOM 1495 C CA . ALA A 1 198 ? -4.307 -14.116 -9.865 1.00 98.31 198 ALA A CA 1
ATOM 1496 C C . ALA A 1 198 ? -3.523 -15.258 -10.535 1.00 98.31 198 ALA A C 1
ATOM 1498 O O . ALA A 1 198 ? -2.417 -15.582 -10.107 1.00 98.31 198 ALA A O 1
ATOM 1499 N N . GLU A 1 199 ? -4.056 -15.853 -11.602 1.00 98.38 199 GLU A N 1
ATOM 1500 C CA . GLU A 1 199 ? -3.357 -16.871 -12.396 1.00 98.38 199 GLU A CA 1
ATOM 1501 C C . GLU A 1 199 ? -2.060 -16.327 -13.002 1.00 98.38 199 GLU A C 1
ATOM 1503 O O . GLU A 1 199 ? -1.011 -16.939 -12.813 1.00 98.38 199 GLU A O 1
ATOM 1508 N N . ALA A 1 200 ? -2.092 -15.136 -13.604 1.00 98.50 200 ALA A N 1
ATOM 1509 C CA . ALA A 1 200 ? -0.900 -14.505 -14.169 1.00 98.50 200 ALA A CA 1
ATOM 1510 C C . ALA A 1 200 ? 0.181 -14.204 -13.114 1.00 98.50 200 ALA A C 1
ATOM 1512 O O . ALA A 1 200 ? 1.367 -14.396 -13.374 1.00 98.50 200 ALA A O 1
ATOM 1513 N N . ILE A 1 201 ? -0.208 -13.773 -11.908 1.00 98.50 201 ILE A N 1
ATOM 1514 C CA . ILE A 1 201 ? 0.721 -13.605 -10.777 1.00 98.50 201 ILE A CA 1
ATOM 1515 C C . ILE A 1 201 ? 1.358 -14.948 -10.406 1.00 98.50 201 ILE A C 1
ATOM 1517 O O . ILE A 1 201 ? 2.569 -15.010 -10.193 1.00 98.50 201 ILE A O 1
ATOM 1521 N N . ARG A 1 202 ? 0.564 -16.024 -10.353 1.00 98.38 202 ARG A N 1
ATOM 1522 C CA . ARG A 1 202 ? 1.054 -17.367 -10.017 1.00 98.38 202 ARG A CA 1
ATOM 1523 C C . ARG A 1 202 ? 2.046 -17.890 -11.050 1.00 98.38 202 ARG A C 1
ATOM 1525 O O . ARG A 1 202 ? 3.107 -18.383 -10.681 1.00 98.38 202 ARG A O 1
ATOM 1532 N N . GLU A 1 203 ? 1.729 -17.747 -12.332 1.00 98.19 203 GLU A N 1
ATOM 1533 C CA . GLU A 1 203 ? 2.608 -18.136 -13.443 1.00 98.19 203 GLU A CA 1
ATOM 1534 C C . GLU A 1 203 ? 3.905 -17.321 -13.473 1.00 98.19 203 GLU A C 1
ATOM 1536 O O . GLU A 1 203 ? 4.965 -17.847 -13.808 1.00 98.19 203 GLU A O 1
ATOM 1541 N N . ALA A 1 204 ? 3.846 -16.052 -13.064 1.00 97.81 204 ALA A N 1
ATOM 1542 C CA . ALA A 1 204 ? 5.013 -15.186 -12.927 1.00 97.81 204 ALA A CA 1
ATOM 1543 C C . ALA A 1 204 ? 5.853 -15.463 -11.660 1.00 97.81 204 ALA A C 1
ATOM 1545 O O . ALA A 1 204 ? 6.868 -14.795 -11.449 1.00 97.81 204 ALA A O 1
ATOM 1546 N N . GLY A 1 205 ? 5.468 -16.452 -10.843 1.00 96.56 205 GLY A N 1
ATOM 1547 C CA . GLY A 1 205 ? 6.222 -16.921 -9.677 1.00 96.56 205 GLY A CA 1
ATOM 1548 C C . GLY A 1 205 ? 5.803 -16.312 -8.337 1.00 96.56 205 GLY A C 1
ATOM 1549 O O . GLY A 1 205 ? 6.544 -16.448 -7.367 1.00 96.56 205 GLY A O 1
ATOM 1550 N N . GLY A 1 206 ? 4.654 -15.635 -8.269 1.00 96.75 206 GLY A N 1
ATOM 1551 C CA . GLY A 1 206 ? 4.104 -15.071 -7.035 1.00 96.75 206 GLY A CA 1
ATOM 1552 C C . GLY A 1 206 ? 2.990 -15.915 -6.407 1.00 96.75 206 GLY A C 1
ATOM 1553 O O . GLY A 1 206 ? 2.447 -16.837 -7.012 1.00 96.75 206 GLY A O 1
ATOM 1554 N N . GLU A 1 207 ? 2.590 -15.560 -5.191 1.00 97.25 207 GLU A N 1
ATOM 1555 C CA . GLU A 1 207 ? 1.434 -16.130 -4.497 1.00 97.25 207 GLU A CA 1
ATOM 1556 C C . GLU A 1 207 ? 0.281 -15.111 -4.485 1.00 97.25 207 GLU A C 1
ATOM 1558 O O . GLU A 1 207 ? 0.363 -14.096 -3.786 1.00 97.25 207 GLU A O 1
ATOM 1563 N N . PRO A 1 208 ? -0.787 -15.329 -5.276 1.00 97.38 208 PRO A N 1
ATOM 1564 C CA . PRO A 1 208 ? -1.886 -14.380 -5.379 1.00 97.38 208 PRO A CA 1
ATOM 1565 C C . PRO A 1 208 ? -2.933 -14.556 -4.270 1.00 97.38 208 PRO A C 1
ATOM 1567 O O . PRO A 1 208 ? -3.329 -15.679 -3.950 1.00 97.38 208 PRO A O 1
ATOM 1570 N N . THR A 1 209 ? -3.489 -13.441 -3.805 1.00 95.81 209 THR A N 1
ATOM 1571 C CA . THR A 1 209 ? -4.675 -13.385 -2.940 1.00 95.81 209 THR A CA 1
ATOM 1572 C C . THR A 1 209 ? -5.661 -12.373 -3.514 1.00 95.81 209 THR A C 1
ATOM 1574 O O . THR A 1 209 ? -5.321 -11.205 -3.692 1.00 95.81 209 THR A O 1
ATOM 1577 N N . VAL A 1 210 ? -6.894 -12.799 -3.797 1.00 94.00 210 VAL A N 1
ATOM 1578 C CA . VAL A 1 210 ? -7.978 -11.864 -4.130 1.00 94.00 210 VAL A CA 1
ATOM 1579 C C . VAL A 1 210 ? -8.464 -11.244 -2.827 1.00 94.00 210 VAL A C 1
ATOM 1581 O O . VAL A 1 210 ? -8.924 -11.959 -1.938 1.00 94.00 210 VAL A O 1
ATOM 1584 N N . ALA A 1 211 ? -8.327 -9.930 -2.709 1.00 90.38 211 ALA A N 1
ATOM 1585 C CA . ALA A 1 211 ? -8.629 -9.172 -1.508 1.00 90.38 211 ALA A CA 1
ATOM 1586 C C . ALA A 1 211 ? -9.809 -8.222 -1.739 1.00 90.38 211 ALA A C 1
ATOM 1588 O O . ALA A 1 211 ? -10.104 -7.800 -2.862 1.00 90.38 211 ALA A O 1
ATOM 1589 N N . ARG A 1 212 ? -10.472 -7.871 -0.639 1.00 86.69 212 ARG A N 1
ATOM 1590 C CA . ARG A 1 212 ? -11.458 -6.793 -0.567 1.00 86.69 212 ARG A CA 1
ATOM 1591 C C . ARG A 1 212 ? -11.034 -5.818 0.516 1.00 86.69 212 ARG A C 1
ATOM 1593 O O . ARG A 1 212 ? -10.281 -6.181 1.418 1.00 86.69 212 ARG A O 1
ATOM 1600 N N . ILE A 1 213 ? -11.493 -4.582 0.390 1.00 88.75 213 ILE A N 1
ATOM 1601 C CA . ILE A 1 213 ? -11.294 -3.578 1.427 1.00 88.75 213 ILE A CA 1
ATOM 1602 C C . ILE A 1 213 ? -12.270 -3.899 2.554 1.00 88.75 213 ILE A C 1
ATOM 1604 O O . ILE A 1 213 ? -13.455 -4.087 2.299 1.00 88.75 213 ILE A O 1
ATOM 1608 N N . ASP A 1 214 ? -11.751 -3.986 3.772 1.00 87.62 214 ASP A N 1
ATOM 1609 C CA . ASP A 1 214 ? -12.522 -4.386 4.945 1.00 87.62 214 ASP A CA 1
ATOM 1610 C C . ASP A 1 214 ? -12.634 -3.241 5.961 1.00 87.62 214 ASP A C 1
ATOM 1612 O O . ASP A 1 214 ? -11.996 -2.183 5.839 1.00 87.62 214 ASP A O 1
ATOM 1616 N N . GLU A 1 215 ? -13.464 -3.450 6.974 1.00 86.56 215 GLU A N 1
ATOM 1617 C CA . GLU A 1 215 ? -13.554 -2.584 8.136 1.00 86.56 215 GLU A CA 1
ATOM 1618 C C . GLU A 1 215 ? -12.308 -2.684 9.036 1.00 86.56 215 GLU A C 1
ATOM 1620 O O . GLU A 1 215 ? -11.477 -3.581 8.925 1.00 86.56 215 GLU A O 1
ATOM 1625 N N . GLY A 1 216 ? -12.122 -1.672 9.886 1.00 91.25 216 GLY A N 1
ATOM 1626 C CA . GLY A 1 216 ? -10.983 -1.612 10.803 1.00 91.25 216 GLY A CA 1
ATOM 1627 C C . GLY A 1 216 ? -11.276 -2.400 12.070 1.00 91.25 216 GLY A C 1
ATOM 1628 O O . GLY A 1 216 ? -12.079 -3.325 12.073 1.00 91.25 216 GLY A O 1
ATOM 1629 N N . LEU A 1 217 ? -10.708 -1.956 13.192 1.00 93.25 217 LEU A N 1
ATOM 1630 C CA . LEU A 1 217 ? -11.017 -2.520 14.502 1.00 93.25 217 LEU A CA 1
ATOM 1631 C C . LEU A 1 217 ? -12.535 -2.629 14.724 1.00 93.25 217 LEU A C 1
ATOM 1633 O O . LEU A 1 217 ? -13.253 -1.619 14.640 1.00 93.25 217 LEU A O 1
ATOM 1637 N N . LYS A 1 218 ? -12.954 -3.848 15.066 1.00 92.62 218 LYS A N 1
ATOM 1638 C CA . LYS A 1 218 ? -14.309 -4.269 15.404 1.00 92.62 218 LYS A CA 1
ATOM 1639 C C . LYS A 1 218 ? -14.268 -5.184 16.624 1.00 92.62 218 LYS A C 1
ATOM 1641 O O . LYS A 1 218 ? -13.314 -5.937 16.804 1.00 92.62 218 LYS A O 1
ATOM 1646 N N . ILE A 1 219 ? -15.299 -5.086 17.456 1.00 89.44 219 ILE A N 1
ATOM 1647 C CA . ILE A 1 219 ? -15.516 -5.987 18.585 1.00 89.44 219 ILE A CA 1
ATOM 1648 C C . ILE A 1 219 ? -16.436 -7.109 18.110 1.00 89.44 219 ILE A C 1
ATOM 1650 O O . ILE A 1 219 ? -17.504 -6.843 17.557 1.00 89.44 219 ILE A O 1
ATOM 1654 N N . GLU A 1 220 ? -16.001 -8.350 18.303 1.00 85.75 220 GLU A N 1
ATOM 1655 C CA . GLU A 1 220 ? -16.781 -9.543 17.992 1.00 85.75 220 GLU A CA 1
ATOM 1656 C C . GLU A 1 220 ? -17.061 -10.310 19.281 1.00 85.75 220 GLU A C 1
ATOM 1658 O O . GLU A 1 220 ? -16.152 -10.588 20.064 1.00 85.75 220 GLU A O 1
ATOM 1663 N N . GLU A 1 221 ? -18.326 -10.657 19.504 1.00 77.75 221 GLU A N 1
ATOM 1664 C CA . GLU A 1 221 ? -18.702 -11.556 2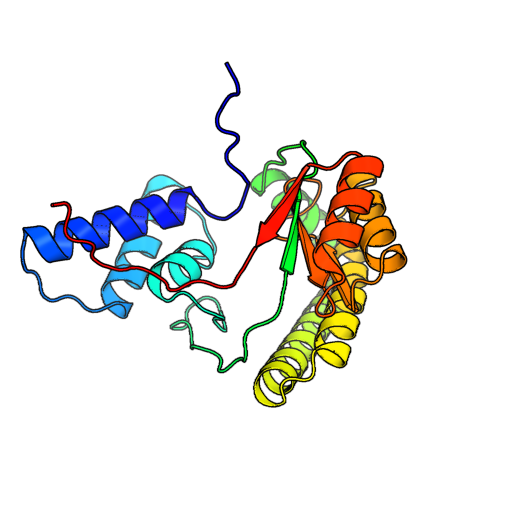0.589 1.00 77.75 221 GLU A CA 1
ATOM 1665 C C . GLU A 1 221 ? -18.450 -12.999 20.150 1.00 77.75 221 GLU A C 1
ATOM 1667 O O . GLU A 1 221 ? -19.045 -13.489 19.186 1.00 77.75 221 GLU A O 1
ATOM 1672 N N . VAL A 1 222 ? -17.572 -13.693 20.871 1.00 77.88 222 VAL A N 1
ATOM 1673 C CA . VAL A 1 222 ? -17.392 -15.134 20.697 1.00 77.88 222 VAL A CA 1
ATOM 1674 C C . VAL A 1 222 ? -18.504 -15.830 21.477 1.00 77.88 222 VAL A C 1
ATOM 1676 O O . VAL A 1 222 ? -18.550 -15.734 22.703 1.00 77.88 222 VAL A O 1
ATOM 1679 N N . LYS A 1 223 ? -19.420 -16.476 20.751 1.00 51.06 223 LYS A N 1
ATOM 1680 C CA . LYS A 1 223 ? -20.478 -17.316 21.326 1.00 51.06 223 LYS A CA 1
ATOM 1681 C C . LYS A 1 223 ? -19.942 -18.655 21.814 1.00 51.06 223 LYS A C 1
ATOM 1683 O O . LYS A 1 223 ? -19.041 -19.202 21.139 1.00 51.06 223 LYS A O 1
#